Protein AF-A0A950UFD1-F1 (afdb_monomer)

Foldseek 3Di:
DKAKWWWDQDPVVRDIDTPPQQRGDWDQDPQQWTQGPQQGTDHRPPDDQVRSQVVVQVSNCVSVVNPHGIRMGMDDPFDDWDWDDDQAQATDIDGDDPPDDPQNVSVVSVHGHDDDVVNVVVVVVVVVVVVVVVVVVVLVVLLVQLLVQLVVCVVVVHPFRDGDVVLVVVCVPVSSVVSNVVSRVVSVVVVVVVVVVVVVVVVVVVVVVVVVVVVVVVVVVVVVVVVVVVVVVVVD

Mean predicted aligned error: 15.37 Å

Radius of gyration: 54.75 Å; Cα contacts (8 Å, |Δi|>4): 231; chains: 1; bounding box: 118×50×150 Å

Structure (mmCIF, N/CA/C/O backbone):
data_AF-A0A950UFD1-F1
#
_entry.id   AF-A0A950UFD1-F1
#
loop_
_atom_site.group_PDB
_atom_site.id
_atom_site.type_symbol
_atom_site.label_atom_id
_atom_site.label_alt_id
_atom_site.label_comp_id
_atom_site.label_asym_id
_atom_site.label_entity_id
_atom_site.label_seq_id
_atom_site.pdbx_PDB_ins_code
_atom_site.Cartn_x
_atom_site.Cartn_y
_atom_site.Cartn_z
_atom_site.occupancy
_atom_site.B_iso_or_equiv
_atom_site.auth_seq_id
_atom_site.auth_comp_id
_atom_site.auth_asym_id
_atom_site.auth_atom_id
_atom_site.pdbx_PDB_model_num
ATOM 1 N N . MET A 1 1 ? 20.936 -3.573 -36.786 1.00 85.25 1 MET A N 1
ATOM 2 C CA . MET A 1 1 ? 20.719 -3.941 -38.199 1.00 85.25 1 MET A CA 1
ATOM 3 C C . MET A 1 1 ? 21.629 -3.081 -39.052 1.00 85.25 1 MET A C 1
ATOM 5 O O . MET A 1 1 ? 21.789 -1.903 -38.740 1.00 85.25 1 MET A O 1
ATOM 9 N N . LEU A 1 2 ? 22.248 -3.675 -40.066 1.00 86.56 2 LEU A N 1
ATOM 10 C CA . LEU A 1 2 ? 23.106 -2.999 -41.034 1.00 86.56 2 LEU A CA 1
ATOM 11 C C . LEU A 1 2 ? 22.441 -3.078 -42.404 1.00 86.56 2 LEU A C 1
ATOM 13 O O . LEU A 1 2 ? 21.972 -4.143 -42.793 1.00 86.56 2 LEU A O 1
ATOM 17 N N . ARG A 1 3 ? 22.407 -1.962 -43.117 1.00 89.69 3 ARG A N 1
ATOM 18 C CA . ARG A 1 3 ? 21.974 -1.889 -44.505 1.00 89.69 3 ARG A CA 1
ATOM 19 C C . ARG A 1 3 ? 23.195 -2.032 -45.390 1.00 89.69 3 ARG A C 1
ATOM 21 O O . ARG A 1 3 ? 24.157 -1.286 -45.223 1.00 89.69 3 ARG A O 1
ATOM 28 N N . LEU A 1 4 ? 23.149 -2.988 -46.305 1.00 88.38 4 LEU A N 1
ATOM 29 C CA . LEU A 1 4 ? 24.212 -3.217 -47.270 1.00 88.38 4 LEU A CA 1
ATOM 30 C C . LEU A 1 4 ? 23.739 -2.771 -48.654 1.00 88.38 4 LEU A C 1
ATOM 32 O O . LEU A 1 4 ? 22.589 -3.006 -49.024 1.00 88.38 4 LEU A O 1
ATOM 36 N N . LYS A 1 5 ? 24.622 -2.126 -49.415 1.00 87.75 5 LYS A N 1
ATOM 37 C CA . LYS A 1 5 ? 24.442 -1.868 -50.843 1.00 87.75 5 LYS A CA 1
ATOM 38 C C . LYS A 1 5 ? 25.715 -2.242 -51.589 1.00 87.75 5 LYS A C 1
ATOM 40 O O . LYS A 1 5 ? 26.793 -1.781 -51.225 1.00 87.75 5 LYS A O 1
ATOM 45 N N . VAL A 1 6 ? 25.590 -3.071 -52.616 1.00 85.50 6 VAL A N 1
ATOM 46 C CA . VAL A 1 6 ? 26.700 -3.608 -53.402 1.00 85.50 6 VAL A CA 1
ATOM 47 C C . VAL A 1 6 ? 26.465 -3.316 -54.880 1.00 85.50 6 VAL A C 1
ATOM 49 O O . VAL A 1 6 ? 25.434 -3.682 -55.453 1.00 85.50 6 VAL A O 1
ATOM 52 N N . PHE A 1 7 ? 27.457 -2.677 -55.494 1.00 85.88 7 PHE A N 1
ATOM 53 C CA . PHE A 1 7 ? 27.457 -2.268 -56.892 1.00 85.88 7 PHE A CA 1
ATOM 54 C C . PHE A 1 7 ? 28.731 -2.762 -57.576 1.00 85.88 7 PHE A C 1
ATOM 56 O O . PHE A 1 7 ? 29.830 -2.655 -57.034 1.00 85.88 7 PHE A O 1
ATOM 63 N N . GLU A 1 8 ? 28.599 -3.287 -58.786 1.00 84.25 8 GLU A N 1
ATOM 64 C CA . GLU A 1 8 ? 29.722 -3.714 -59.616 1.00 84.25 8 GLU A CA 1
ATOM 65 C C . GLU A 1 8 ? 29.710 -2.922 -60.924 1.00 84.25 8 GLU A C 1
ATOM 67 O O . GLU A 1 8 ? 28.706 -2.892 -61.631 1.00 84.25 8 GLU A O 1
ATOM 72 N N . TRP A 1 9 ? 30.831 -2.295 -61.275 1.00 78.75 9 TRP A N 1
ATOM 73 C CA . TRP A 1 9 ? 30.987 -1.685 -62.592 1.00 78.75 9 TRP A CA 1
ATOM 74 C C . TRP A 1 9 ? 31.443 -2.738 -63.607 1.00 78.75 9 TRP A C 1
ATOM 76 O O . TRP A 1 9 ? 32.542 -3.284 -63.479 1.00 78.75 9 TRP A O 1
ATOM 86 N N . ARG A 1 10 ? 30.627 -3.014 -64.633 1.00 77.50 10 ARG A N 1
ATOM 87 C CA . ARG A 1 10 ? 30.985 -3.957 -65.704 1.00 77.50 10 ARG A CA 1
ATOM 88 C C . ARG A 1 10 ? 31.452 -3.213 -66.948 1.00 77.50 10 ARG A C 1
ATOM 90 O O . ARG A 1 10 ? 30.645 -2.770 -67.764 1.00 77.50 10 ARG A O 1
ATOM 97 N N . ASP A 1 11 ? 32.773 -3.155 -67.122 1.00 73.81 11 ASP A N 1
ATOM 98 C CA . ASP A 1 11 ? 33.440 -2.505 -68.263 1.00 73.81 11 ASP A CA 1
ATOM 99 C C . ASP A 1 11 ? 32.942 -3.031 -69.629 1.00 73.81 11 ASP A C 1
ATOM 101 O O . ASP A 1 11 ? 32.869 -2.272 -70.594 1.00 73.81 11 ASP A O 1
ATOM 105 N N . SER A 1 12 ? 32.551 -4.310 -69.709 1.00 73.00 12 SER A N 1
ATOM 106 C CA . SER A 1 12 ? 32.068 -4.957 -70.939 1.00 73.00 12 SER A CA 1
ATOM 107 C C . SER A 1 12 ? 30.698 -4.466 -71.411 1.00 73.00 12 SER A C 1
ATOM 109 O O . SER A 1 12 ? 30.435 -4.484 -72.611 1.00 73.00 12 SER A O 1
ATOM 111 N N . VAL A 1 13 ? 29.838 -4.024 -70.490 1.00 77.56 13 VAL A N 1
ATOM 112 C CA . VAL A 1 13 ? 28.465 -3.570 -70.787 1.00 77.56 13 VAL A CA 1
ATOM 113 C C . VAL A 1 13 ? 28.313 -2.058 -70.555 1.00 77.56 13 VAL A C 1
ATOM 115 O O . VAL A 1 13 ? 27.325 -1.472 -70.974 1.00 77.56 13 VAL A O 1
ATOM 118 N N . ARG A 1 14 ? 29.316 -1.397 -69.948 1.00 75.75 14 ARG A N 1
ATOM 119 C CA . ARG A 1 14 ? 29.257 0.006 -69.479 1.00 75.75 14 ARG A CA 1
ATOM 120 C C . ARG A 1 14 ? 28.045 0.279 -68.578 1.00 75.75 14 ARG A C 1
ATOM 122 O O . ARG A 1 14 ? 27.493 1.376 -68.588 1.00 75.75 14 ARG A O 1
ATOM 129 N N . GLU A 1 15 ? 27.657 -0.716 -67.787 1.00 82.88 15 GLU A N 1
ATOM 130 C CA . GLU A 1 15 ? 26.529 -0.639 -66.859 1.00 82.88 15 GLU A CA 1
ATOM 131 C C . GLU A 1 15 ? 26.973 -0.933 -65.424 1.00 82.88 15 GLU A C 1
ATOM 133 O O . GLU A 1 15 ? 27.898 -1.717 -65.173 1.00 82.88 15 GLU A O 1
ATOM 138 N N . VAL A 1 16 ? 26.279 -0.298 -64.475 1.00 80.31 16 VAL A N 1
ATOM 139 C CA . VAL A 1 16 ? 26.374 -0.618 -63.049 1.00 80.31 16 VAL A CA 1
ATOM 140 C C . VAL A 1 16 ? 25.442 -1.789 -62.776 1.00 80.31 16 VAL A C 1
ATOM 142 O O . VAL A 1 16 ? 24.229 -1.681 -62.941 1.00 80.31 16 VAL A O 1
ATOM 145 N N . HIS A 1 17 ? 26.004 -2.910 -62.344 1.00 82.56 17 HIS A N 1
ATOM 146 C CA . HIS A 1 17 ? 25.233 -4.057 -61.905 1.00 82.56 17 HIS A CA 1
ATOM 147 C C . HIS A 1 17 ? 24.967 -3.967 -60.400 1.00 82.56 17 HIS A C 1
ATOM 149 O O . HIS A 1 17 ? 25.897 -3.961 -59.589 1.00 82.56 17 HIS A O 1
ATOM 155 N N . GLU A 1 18 ? 23.690 -3.909 -60.029 1.00 83.81 18 GLU A N 1
ATOM 156 C CA . GLU A 1 18 ? 23.260 -3.960 -58.634 1.00 83.81 18 GLU A CA 1
ATOM 157 C C . GLU A 1 18 ? 23.049 -5.402 -58.183 1.00 83.81 18 GLU A C 1
ATOM 159 O O . GLU A 1 18 ? 22.305 -6.170 -58.798 1.00 83.81 18 GLU A O 1
ATOM 164 N N . TRP A 1 19 ? 23.652 -5.761 -57.054 1.00 80.06 19 TRP A N 1
ATOM 165 C CA . TRP A 1 19 ? 23.477 -7.081 -56.464 1.00 80.06 19 TRP A CA 1
ATOM 166 C C . TRP A 1 19 ? 22.224 -7.090 -55.592 1.00 80.06 19 TRP A C 1
ATOM 168 O O . TRP A 1 19 ? 22.293 -6.953 -54.372 1.00 80.06 19 TRP A O 1
ATOM 178 N N . SER A 1 20 ? 21.058 -7.265 -56.215 1.00 78.44 20 SER A N 1
ATOM 179 C CA . SER A 1 20 ? 19.754 -7.221 -55.531 1.00 78.44 20 SER A CA 1
ATOM 180 C C . SER A 1 20 ? 19.670 -8.147 -54.309 1.00 78.44 20 SER A C 1
ATOM 182 O O . SER A 1 20 ? 19.125 -7.749 -53.285 1.00 78.44 20 SER A O 1
ATOM 184 N N . ALA A 1 21 ? 20.288 -9.332 -54.371 1.00 78.25 21 ALA A N 1
ATOM 185 C CA . ALA A 1 21 ? 20.338 -10.298 -53.268 1.00 78.25 21 ALA A CA 1
ATOM 186 C C . ALA A 1 21 ? 21.177 -9.844 -52.053 1.00 78.25 21 ALA A C 1
ATOM 188 O O . ALA A 1 21 ? 21.028 -10.393 -50.962 1.00 78.25 21 ALA A O 1
ATOM 189 N N . LEU A 1 22 ? 22.072 -8.868 -52.236 1.00 79.31 22 LEU A N 1
ATOM 190 C CA . LEU A 1 22 ? 22.922 -8.293 -51.189 1.00 79.31 22 LEU A CA 1
ATOM 191 C C . LEU A 1 22 ? 22.458 -6.889 -50.768 1.00 79.31 22 LEU A C 1
ATOM 193 O O . LEU A 1 22 ? 22.944 -6.368 -49.769 1.00 79.31 22 LEU A O 1
ATOM 197 N N . ASN A 1 23 ? 21.501 -6.289 -51.479 1.00 86.50 23 ASN A N 1
ATOM 198 C CA . ASN A 1 23 ? 21.005 -4.935 -51.225 1.00 86.50 23 ASN A CA 1
ATOM 199 C C . ASN A 1 23 ? 19.852 -4.923 -50.205 1.00 86.50 23 ASN A C 1
ATOM 201 O O . ASN A 1 23 ? 18.757 -4.428 -50.485 1.00 86.50 23 ASN A O 1
ATOM 205 N N . HIS A 1 24 ? 20.079 -5.507 -49.026 1.00 87.12 24 HIS A N 1
ATOM 206 C CA . HIS A 1 24 ? 19.069 -5.694 -47.979 1.00 87.12 24 HIS A CA 1
ATOM 207 C C . HIS A 1 24 ? 19.568 -5.286 -46.585 1.00 87.12 24 HIS A C 1
ATOM 209 O O . HIS A 1 24 ? 20.749 -5.004 -46.362 1.00 87.12 24 HIS A O 1
ATOM 215 N N . ASP A 1 25 ? 18.629 -5.250 -45.639 1.00 89.38 25 ASP A N 1
ATOM 216 C CA . ASP A 1 25 ? 18.913 -5.016 -44.228 1.00 89.38 25 ASP A CA 1
ATOM 217 C C . ASP A 1 25 ? 19.248 -6.351 -43.552 1.00 89.38 25 ASP A C 1
ATOM 219 O O . ASP A 1 25 ? 18.413 -7.248 -43.431 1.00 89.38 25 ASP A O 1
ATOM 223 N N . PHE A 1 26 ? 20.484 -6.475 -43.081 1.00 88.50 26 PHE A N 1
ATOM 224 C CA . PHE A 1 26 ? 20.992 -7.664 -42.415 1.00 88.50 26 PHE A CA 1
ATOM 225 C C . PHE A 1 26 ? 21.097 -7.447 -40.904 1.00 88.50 26 PHE A C 1
ATOM 227 O O . PHE A 1 26 ? 21.487 -6.387 -40.395 1.00 88.50 26 PHE A O 1
ATOM 234 N N . THR A 1 27 ? 20.743 -8.483 -40.148 1.00 87.31 27 THR A N 1
ATOM 235 C CA . THR A 1 27 ? 20.822 -8.454 -38.686 1.00 87.31 27 THR A CA 1
ATOM 236 C C . THR A 1 27 ? 22.174 -8.988 -38.229 1.00 87.31 27 THR A C 1
ATOM 238 O O . THR A 1 27 ? 22.612 -10.050 -38.658 1.00 87.31 27 THR A O 1
ATOM 241 N N . VAL A 1 28 ? 22.829 -8.248 -37.333 1.00 88.69 28 VAL A N 1
ATOM 242 C CA . VAL A 1 28 ? 24.067 -8.688 -36.676 1.00 88.69 28 VAL A CA 1
ATOM 243 C C . VAL A 1 28 ? 23.694 -9.668 -35.568 1.00 88.69 28 VAL A C 1
ATOM 245 O O . VAL A 1 28 ? 22.922 -9.310 -34.672 1.00 88.69 28 VAL A O 1
ATOM 248 N N . GLY A 1 29 ? 24.240 -10.881 -35.622 1.00 84.94 29 GLY A N 1
ATOM 249 C CA . GLY A 1 29 ? 24.008 -11.940 -34.643 1.00 84.94 29 GLY A CA 1
ATOM 250 C C . GLY A 1 29 ? 24.498 -11.580 -33.237 1.00 84.94 29 GLY A C 1
ATOM 251 O O . GLY A 1 29 ? 25.185 -10.579 -33.027 1.00 84.94 29 GLY A O 1
ATOM 252 N N . SER A 1 30 ? 24.140 -12.398 -32.243 1.00 81.44 30 SER A N 1
ATOM 253 C CA . SER A 1 30 ? 24.590 -12.239 -30.847 1.00 81.44 30 SER A CA 1
ATOM 254 C C . SER A 1 30 ? 26.112 -12.238 -30.705 1.00 81.44 30 SER A C 1
ATOM 256 O O . SER A 1 30 ? 26.641 -11.537 -29.850 1.00 81.44 30 SER A O 1
ATOM 258 N N . ASN A 1 31 ? 26.802 -12.977 -31.574 1.00 83.56 31 ASN A N 1
ATOM 259 C CA . ASN A 1 31 ? 28.253 -13.151 -31.536 1.00 83.56 31 ASN A CA 1
ATOM 260 C C . ASN A 1 31 ? 29.010 -11.998 -32.223 1.00 83.56 31 ASN A C 1
ATOM 262 O O . ASN A 1 31 ? 30.232 -12.021 -32.283 1.00 83.56 31 ASN A O 1
ATOM 266 N N . GLY A 1 32 ? 28.301 -10.984 -32.738 1.00 84.19 32 GLY A N 1
ATOM 267 C CA . GLY A 1 32 ? 28.915 -9.877 -33.478 1.00 84.19 32 GLY A CA 1
ATOM 268 C C . GLY A 1 32 ? 29.212 -10.196 -34.945 1.00 84.19 32 GLY A C 1
ATOM 269 O O . GLY A 1 32 ? 29.912 -9.427 -35.605 1.00 84.19 32 GLY A O 1
ATOM 270 N N . ASP A 1 33 ? 28.662 -11.289 -35.468 1.00 89.44 33 ASP A N 1
ATOM 271 C CA . ASP A 1 33 ? 28.829 -11.698 -36.861 1.00 89.44 33 ASP A CA 1
ATOM 272 C C . ASP A 1 33 ? 27.640 -11.270 -37.723 1.00 89.44 33 ASP A C 1
ATOM 274 O O . ASP A 1 33 ? 26.482 -11.285 -37.293 1.00 89.44 33 ASP A O 1
ATOM 278 N N . LEU A 1 34 ? 27.929 -10.912 -38.969 1.00 89.00 34 LEU A N 1
ATOM 279 C CA . LEU A 1 34 ? 26.955 -10.624 -40.011 1.00 89.00 34 LEU A CA 1
ATOM 280 C C . LEU A 1 34 ? 26.888 -11.811 -40.964 1.00 89.00 34 LEU A C 1
ATOM 282 O O . LEU A 1 34 ? 27.899 -12.195 -41.543 1.00 89.00 34 LEU A O 1
ATOM 286 N N . SER A 1 35 ? 25.707 -12.399 -41.131 1.00 88.31 35 SER A N 1
ATOM 287 C CA . SER A 1 35 ? 25.508 -13.482 -42.098 1.00 88.31 35 SER A CA 1
ATOM 288 C C . SER A 1 35 ? 25.095 -12.894 -43.438 1.00 88.31 35 SER A C 1
ATOM 290 O O . SER A 1 35 ? 24.025 -12.295 -43.538 1.00 88.31 35 SER A O 1
ATOM 292 N N . LEU A 1 36 ? 25.942 -13.065 -44.450 1.00 87.69 36 LEU A N 1
ATOM 293 C CA . LEU A 1 36 ? 25.701 -12.581 -45.802 1.00 87.69 36 LEU A CA 1
ATOM 294 C C . LEU A 1 36 ? 25.608 -13.755 -46.789 1.00 87.69 36 LEU A C 1
ATOM 296 O O . LEU A 1 36 ? 26.391 -14.708 -46.690 1.00 87.69 36 LEU A O 1
ATOM 300 N N . PRO A 1 37 ? 24.685 -13.697 -47.767 1.00 81.75 37 PRO A N 1
ATOM 301 C CA . PRO A 1 37 ? 24.696 -14.616 -48.898 1.00 81.75 37 PRO A CA 1
ATOM 302 C C . PRO A 1 37 ? 26.060 -14.590 -49.605 1.00 81.75 37 PRO A C 1
ATOM 304 O O . PRO A 1 37 ? 26.715 -13.551 -49.652 1.00 81.75 37 PRO A O 1
ATOM 307 N N . LEU A 1 38 ? 26.480 -15.725 -50.172 1.00 80.75 38 LEU A N 1
ATOM 308 C CA . LEU A 1 38 ? 27.721 -15.910 -50.953 1.00 80.75 38 LEU A CA 1
ATOM 309 C C . LEU A 1 38 ? 29.041 -15.910 -50.160 1.00 80.75 38 LEU A C 1
ATOM 311 O O . LEU A 1 38 ? 29.958 -16.624 -50.553 1.00 80.75 38 LEU A O 1
ATOM 315 N N . ILE A 1 39 ? 29.146 -15.169 -49.053 1.00 84.75 39 ILE A N 1
ATOM 316 C CA . ILE A 1 39 ? 30.401 -15.049 -48.277 1.00 84.75 39 ILE A CA 1
ATOM 317 C C . ILE A 1 39 ? 30.310 -15.551 -46.830 1.00 84.75 39 ILE A C 1
ATOM 319 O O . ILE A 1 39 ? 31.308 -15.530 -46.107 1.00 84.75 39 ILE A O 1
ATOM 323 N N . GLY A 1 40 ? 29.138 -16.030 -46.405 1.00 86.38 40 GLY A N 1
ATOM 324 C CA . GLY A 1 40 ? 28.934 -16.629 -45.089 1.00 86.38 40 GLY A CA 1
ATOM 325 C C . GLY A 1 40 ? 28.975 -15.605 -43.952 1.00 86.38 40 GLY A C 1
ATOM 326 O O . GLY A 1 40 ? 28.464 -14.492 -44.073 1.00 86.38 40 GLY A O 1
ATOM 327 N N . THR A 1 41 ? 29.540 -15.999 -42.812 1.00 88.19 41 THR A N 1
ATOM 328 C CA . THR A 1 41 ? 29.626 -15.166 -41.605 1.00 88.19 41 THR A CA 1
ATOM 329 C C . THR A 1 41 ? 30.841 -14.240 -41.641 1.00 88.19 41 THR A C 1
ATOM 331 O O . THR A 1 41 ? 31.981 -14.702 -41.731 1.00 88.19 41 THR A O 1
ATOM 334 N N . VAL A 1 42 ? 30.606 -12.935 -41.512 1.00 89.00 42 VAL A N 1
ATOM 335 C CA . VAL A 1 42 ? 31.636 -11.891 -41.483 1.00 89.00 42 VAL A CA 1
ATOM 336 C C . VAL A 1 42 ? 31.684 -11.241 -40.094 1.00 89.00 42 VAL A C 1
ATOM 338 O O . VAL A 1 42 ? 30.662 -10.718 -39.645 1.00 89.00 42 VAL A O 1
ATOM 341 N N . PRO A 1 43 ? 32.844 -11.208 -39.413 1.00 88.50 43 PRO A N 1
ATOM 342 C CA . PRO A 1 43 ? 32.960 -10.576 -38.103 1.00 88.50 43 PRO A CA 1
ATOM 343 C C . PRO A 1 43 ? 32.869 -9.051 -38.220 1.00 88.50 43 PRO A C 1
ATOM 345 O O . PRO A 1 43 ? 33.640 -8.433 -38.968 1.00 88.50 43 PRO A O 1
ATOM 348 N N . THR A 1 44 ? 31.944 -8.456 -37.460 1.00 87.75 44 THR A N 1
ATOM 349 C CA . THR A 1 44 ? 31.671 -7.002 -37.445 1.00 87.75 44 THR A CA 1
ATOM 350 C C . THR A 1 44 ? 32.132 -6.298 -36.173 1.00 87.75 44 THR A C 1
ATOM 352 O O . THR A 1 44 ? 32.227 -5.072 -36.149 1.00 87.75 44 THR A O 1
ATOM 355 N N . ALA A 1 45 ? 32.430 -7.049 -35.110 1.00 84.38 45 ALA A N 1
ATOM 356 C CA . ALA A 1 45 ? 32.841 -6.480 -33.834 1.00 84.38 45 ALA A CA 1
ATOM 357 C C . ALA A 1 45 ? 34.151 -5.682 -33.968 1.00 84.38 45 ALA A C 1
ATOM 359 O O . ALA A 1 45 ? 35.124 -6.162 -34.545 1.00 84.38 45 ALA A O 1
ATOM 360 N N . GLY A 1 46 ? 34.168 -4.464 -33.421 1.00 83.94 46 GLY A N 1
ATOM 361 C CA . GLY A 1 46 ? 35.359 -3.608 -33.364 1.00 83.94 46 GLY A CA 1
ATOM 362 C C . GLY A 1 46 ? 35.768 -2.939 -34.680 1.00 83.94 46 GLY A C 1
ATOM 363 O O . GLY A 1 46 ? 36.723 -2.173 -34.664 1.00 83.94 46 GLY A O 1
ATOM 364 N N . LYS A 1 47 ? 35.060 -3.187 -35.788 1.00 86.88 47 LYS A N 1
ATOM 365 C CA . LYS A 1 47 ? 35.351 -2.575 -37.091 1.00 86.88 47 LYS A CA 1
ATOM 366 C C . LYS A 1 47 ? 34.520 -1.323 -37.320 1.00 86.88 47 LYS A C 1
ATOM 368 O O . LYS A 1 47 ? 33.354 -1.253 -36.919 1.00 86.88 47 LYS A O 1
ATOM 373 N N . THR A 1 48 ? 35.096 -0.353 -38.017 1.00 89.12 48 THR A N 1
ATOM 374 C CA . THR A 1 48 ? 34.320 0.766 -38.552 1.00 89.12 48 THR A CA 1
ATOM 375 C C . THR A 1 48 ? 33.435 0.301 -39.709 1.00 89.12 48 THR A C 1
ATOM 377 O O . THR A 1 48 ? 33.639 -0.753 -40.311 1.00 89.12 48 THR A O 1
ATOM 380 N N . VAL A 1 49 ? 32.430 1.110 -40.037 1.00 89.38 49 VAL A N 1
ATOM 381 C CA . VAL A 1 49 ? 31.526 0.848 -41.164 1.00 89.38 49 VAL A CA 1
ATOM 382 C C . VAL A 1 49 ? 32.302 0.734 -42.486 1.00 89.38 49 VAL A C 1
ATOM 384 O O . VAL A 1 49 ? 31.959 -0.090 -43.330 1.00 89.38 49 VAL A O 1
ATOM 387 N N . GLN A 1 50 ? 33.377 1.513 -42.630 1.00 88.81 50 GLN A N 1
ATOM 388 C CA . GLN A 1 50 ? 34.226 1.526 -43.817 1.00 88.81 50 GLN A CA 1
ATOM 389 C C . GLN A 1 50 ? 35.129 0.289 -43.893 1.00 88.81 50 GLN A C 1
ATOM 391 O O . GLN A 1 50 ? 35.117 -0.408 -44.899 1.00 88.81 50 GLN A O 1
ATOM 396 N N . GLU A 1 51 ? 35.793 -0.077 -42.793 1.00 90.56 51 GLU A N 1
ATOM 397 C CA . GLU A 1 51 ? 36.586 -1.317 -42.717 1.00 90.56 51 GLU A CA 1
ATOM 398 C C . GLU A 1 51 ? 35.732 -2.571 -42.949 1.00 90.56 51 GLU A C 1
ATOM 400 O O . GLU A 1 51 ? 36.191 -3.567 -43.512 1.00 90.56 51 GLU A O 1
ATOM 405 N N . LEU A 1 52 ? 34.475 -2.545 -42.495 1.00 91.06 52 LEU A N 1
ATOM 406 C CA . LEU A 1 52 ? 33.536 -3.628 -42.749 1.00 91.06 52 LEU A CA 1
ATOM 407 C C . LEU A 1 52 ? 33.149 -3.696 -44.231 1.00 91.06 52 LEU A C 1
ATOM 409 O O . LEU A 1 52 ? 33.076 -4.797 -44.774 1.00 91.06 52 LEU A O 1
ATOM 413 N N . ALA A 1 53 ? 32.931 -2.551 -44.882 1.00 90.19 53 ALA A N 1
ATOM 414 C CA . ALA A 1 53 ? 32.648 -2.487 -46.313 1.00 90.19 53 ALA A CA 1
ATOM 415 C C . ALA A 1 53 ? 33.809 -3.055 -47.144 1.00 90.19 53 ALA A C 1
ATOM 417 O O . ALA A 1 53 ? 33.578 -3.924 -47.987 1.00 90.19 53 ALA A O 1
ATOM 418 N N . ASP A 1 54 ? 35.044 -2.653 -46.835 1.00 90.56 54 ASP A N 1
ATOM 419 C CA . ASP A 1 54 ? 36.253 -3.136 -47.511 1.00 90.56 54 ASP A CA 1
ATOM 420 C C . ASP A 1 54 ? 36.426 -4.652 -47.321 1.00 90.56 54 ASP A C 1
ATOM 422 O O . ASP A 1 54 ? 36.631 -5.394 -48.282 1.00 90.56 54 ASP A O 1
ATOM 426 N N . ASN A 1 55 ? 36.229 -5.157 -46.096 1.00 89.81 55 ASN A N 1
ATOM 427 C CA . ASN A 1 55 ? 36.335 -6.592 -45.828 1.00 89.81 55 ASN A CA 1
ATOM 428 C C . ASN A 1 55 ? 35.257 -7.421 -46.544 1.00 89.81 55 ASN A C 1
ATOM 430 O O . ASN A 1 55 ? 35.512 -8.557 -46.947 1.00 89.81 55 ASN A O 1
ATOM 434 N N . ILE A 1 56 ? 34.045 -6.878 -46.684 1.00 89.62 56 ILE A N 1
ATOM 435 C CA . ILE A 1 56 ? 32.970 -7.521 -47.445 1.00 89.62 56 ILE A CA 1
ATOM 436 C C . ILE A 1 56 ? 33.317 -7.518 -48.939 1.00 89.62 56 ILE A C 1
ATOM 438 O O . ILE A 1 56 ? 33.128 -8.544 -49.592 1.00 89.62 56 ILE A O 1
ATOM 442 N N . ALA A 1 57 ? 33.869 -6.422 -49.468 1.00 89.50 57 ALA A N 1
ATOM 443 C CA . ALA A 1 57 ? 34.286 -6.319 -50.865 1.00 89.50 57 ALA A CA 1
ATOM 444 C C . ALA A 1 57 ? 35.373 -7.350 -51.221 1.00 89.50 57 ALA A C 1
ATOM 446 O O . ALA A 1 57 ? 35.223 -8.079 -52.201 1.00 89.50 57 ALA A O 1
ATOM 447 N N . GLU A 1 58 ? 36.412 -7.490 -50.391 1.00 89.00 58 GLU A N 1
ATOM 448 C CA . GLU A 1 58 ? 37.488 -8.481 -50.575 1.00 89.00 58 GLU A CA 1
ATOM 449 C C . GLU A 1 58 ? 36.975 -9.929 -50.529 1.00 89.00 58 GLU A C 1
ATOM 451 O O . GLU A 1 58 ? 37.366 -10.784 -51.334 1.00 89.00 58 GLU A O 1
ATOM 456 N N . ARG A 1 59 ? 36.067 -10.221 -49.588 1.00 87.94 59 ARG A N 1
ATOM 457 C CA . ARG A 1 59 ? 35.459 -11.552 -49.451 1.00 87.94 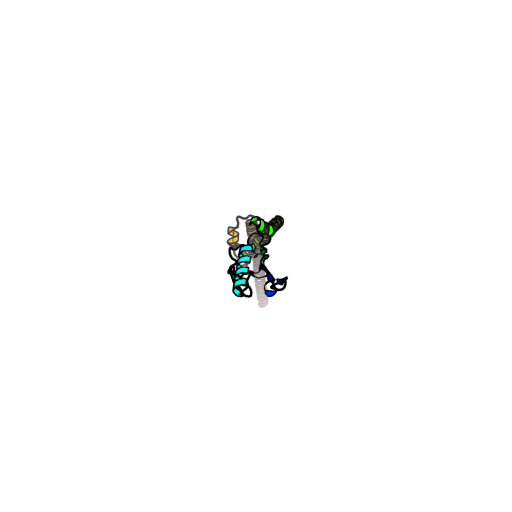59 ARG A CA 1
ATOM 458 C C . ARG A 1 59 ? 34.545 -11.878 -50.626 1.00 87.94 59 ARG A C 1
ATOM 460 O O . ARG A 1 59 ? 34.589 -13.006 -51.111 1.00 87.94 59 ARG A O 1
ATOM 467 N N . LEU A 1 60 ? 33.755 -10.915 -51.106 1.00 87.12 60 LEU A N 1
ATOM 468 C CA . LEU A 1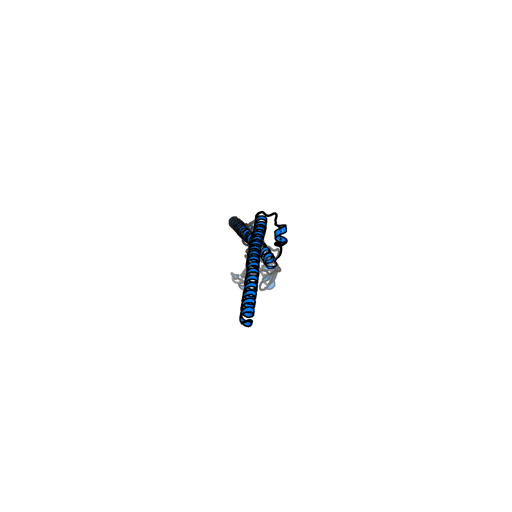 60 ? 32.913 -11.081 -52.297 1.00 87.12 60 LEU A CA 1
ATOM 469 C C . LEU A 1 60 ? 33.762 -11.294 -53.548 1.00 87.12 60 LEU A C 1
ATOM 471 O O . LEU A 1 60 ? 33.461 -12.187 -54.340 1.00 87.12 60 LEU A O 1
ATOM 475 N N . GLN A 1 61 ? 34.847 -10.529 -53.691 1.00 87.19 61 GLN A N 1
ATOM 476 C CA . GLN A 1 61 ? 35.792 -10.684 -54.792 1.00 87.19 61 GLN A CA 1
ATOM 477 C C . GLN A 1 61 ? 36.363 -12.106 -54.828 1.00 87.19 61 GLN A C 1
ATOM 479 O O . GLN A 1 61 ? 36.343 -12.752 -55.875 1.00 87.19 61 GLN A O 1
ATOM 484 N N . SER A 1 62 ? 36.819 -12.608 -53.677 1.00 86.56 62 SER A N 1
ATOM 485 C CA . SER A 1 62 ? 37.429 -13.937 -53.557 1.00 86.56 62 SER A CA 1
ATOM 486 C C . SER A 1 62 ? 36.419 -15.073 -53.743 1.00 86.56 62 SER A C 1
ATOM 488 O O . SER A 1 62 ? 36.735 -16.077 -54.373 1.00 86.56 62 SER A O 1
ATOM 490 N N . ALA A 1 63 ? 35.199 -14.926 -53.216 1.00 83.88 63 ALA A N 1
ATOM 491 C CA . ALA A 1 63 ? 34.170 -15.965 -53.267 1.00 83.88 63 ALA A CA 1
ATOM 492 C C . ALA A 1 63 ? 33.547 -16.141 -54.661 1.00 83.88 63 ALA A C 1
ATOM 494 O O . ALA A 1 63 ? 33.172 -17.253 -55.025 1.00 83.88 63 ALA A O 1
ATOM 495 N N . VAL A 1 64 ? 33.433 -15.060 -55.439 1.00 82.19 64 VAL A N 1
ATOM 496 C CA . VAL A 1 64 ? 32.834 -15.083 -56.787 1.00 82.19 64 VAL A CA 1
ATOM 497 C C . VAL A 1 64 ? 33.900 -15.112 -57.895 1.00 82.19 64 VAL A C 1
ATOM 499 O O . VAL A 1 64 ? 33.587 -15.405 -59.045 1.00 82.19 64 VAL A O 1
ATOM 502 N N . GLY A 1 65 ? 35.170 -14.853 -57.568 1.00 78.56 65 GLY A N 1
ATOM 503 C CA . GLY A 1 65 ? 36.268 -14.837 -58.539 1.00 78.56 65 GLY A CA 1
ATOM 504 C C . GLY A 1 65 ? 36.273 -13.585 -59.421 1.00 78.56 65 GLY A C 1
ATOM 505 O O . GLY A 1 65 ? 36.513 -13.674 -60.623 1.00 78.56 65 GLY A O 1
ATOM 506 N N . MET A 1 66 ? 35.979 -12.414 -58.845 1.00 76.38 66 MET A N 1
ATOM 507 C CA . MET A 1 66 ? 35.931 -11.149 -59.589 1.00 76.38 66 MET A CA 1
ATOM 508 C C . MET A 1 66 ? 37.337 -10.565 -59.811 1.00 76.38 66 MET A C 1
ATOM 510 O O . MET A 1 66 ? 38.193 -10.593 -58.925 1.00 76.38 66 MET A O 1
ATOM 514 N N . ALA A 1 67 ? 37.569 -9.960 -60.980 1.00 74.00 67 ALA A N 1
ATOM 515 C CA . ALA A 1 67 ? 38.850 -9.325 -61.311 1.00 74.00 67 ALA A CA 1
ATOM 516 C C . ALA A 1 67 ? 39.102 -8.013 -60.540 1.00 74.00 67 ALA A C 1
ATOM 518 O O . ALA A 1 67 ? 40.251 -7.649 -60.299 1.00 74.00 67 ALA A O 1
ATOM 519 N N . LYS A 1 68 ? 38.035 -7.307 -60.149 1.00 79.56 68 LYS A N 1
ATOM 520 C CA . LYS A 1 68 ? 38.073 -6.079 -59.342 1.00 79.56 68 LYS A CA 1
ATOM 521 C C . LYS A 1 68 ? 37.098 -6.221 -58.165 1.00 79.56 68 LYS A C 1
ATOM 523 O O . LYS A 1 68 ? 36.059 -6.860 -58.344 1.00 79.56 68 LYS A O 1
ATOM 528 N N . PRO A 1 69 ? 37.398 -5.646 -56.990 1.00 81.25 69 PRO A N 1
ATOM 529 C CA . PRO A 1 69 ? 36.467 -5.659 -55.869 1.00 81.25 69 PRO A CA 1
ATOM 530 C C . PRO A 1 69 ? 35.207 -4.838 -56.199 1.00 81.25 69 PRO A C 1
ATOM 532 O O . PRO A 1 69 ? 35.322 -3.764 -56.802 1.00 81.25 69 PRO A O 1
ATOM 535 N N . PRO A 1 70 ? 34.005 -5.314 -55.820 1.00 86.06 70 PRO A N 1
ATOM 536 C CA . PRO A 1 70 ? 32.780 -4.538 -55.970 1.00 86.06 70 PRO A CA 1
ATOM 537 C C . PRO A 1 70 ? 32.777 -3.342 -55.008 1.00 86.06 70 PRO A C 1
ATOM 539 O O . PRO A 1 70 ? 33.394 -3.377 -53.944 1.00 86.06 70 PRO A O 1
ATOM 542 N N . GLN A 1 71 ? 32.044 -2.284 -55.356 1.00 85.94 71 GLN A N 1
ATOM 543 C CA . GLN A 1 71 ? 31.806 -1.167 -54.448 1.00 85.94 71 GLN A CA 1
ATOM 544 C C . GLN A 1 71 ? 30.740 -1.557 -53.430 1.00 85.94 71 GLN A C 1
ATOM 546 O O . GLN A 1 71 ? 29.588 -1.814 -53.782 1.00 85.94 71 GLN A O 1
ATOM 551 N N . VAL A 1 72 ? 31.130 -1.585 -52.158 1.00 88.31 72 VAL A N 1
ATOM 552 C CA . VAL A 1 72 ? 30.251 -1.918 -51.039 1.00 88.31 72 VAL A CA 1
ATOM 553 C C . VAL A 1 72 ? 30.048 -0.676 -50.180 1.00 88.31 72 VAL A C 1
ATOM 555 O O . VAL A 1 72 ? 31.003 -0.013 -49.790 1.00 88.31 72 VAL A O 1
ATOM 558 N N . SER A 1 73 ? 28.795 -0.368 -49.864 1.00 88.94 73 SER A N 1
ATOM 559 C CA . SER A 1 73 ? 28.414 0.654 -48.896 1.00 88.94 73 SER A CA 1
ATOM 560 C C . SER A 1 73 ? 27.635 -0.005 -47.766 1.00 88.94 73 SER A C 1
ATOM 562 O O . SER A 1 73 ? 26.665 -0.732 -47.997 1.00 88.94 73 SER A O 1
ATOM 564 N N . VAL A 1 74 ? 28.090 0.227 -46.539 1.00 89.88 74 VAL A N 1
ATOM 565 C CA . VAL A 1 74 ? 27.440 -0.249 -45.320 1.00 89.88 74 VAL A CA 1
ATOM 566 C C . VAL A 1 74 ? 26.880 0.967 -44.589 1.00 89.88 74 VAL A C 1
ATOM 568 O O . VAL A 1 74 ? 27.560 1.978 -44.451 1.00 89.88 74 VAL A O 1
ATOM 571 N N . GLU A 1 75 ? 25.653 0.874 -44.093 1.00 89.25 75 GLU A N 1
ATOM 572 C CA . GLU A 1 75 ? 25.031 1.894 -43.246 1.00 89.25 75 GLU A CA 1
ATOM 573 C C . GLU A 1 75 ? 24.383 1.242 -42.023 1.00 89.25 75 GLU A C 1
ATOM 575 O O . GLU A 1 75 ? 23.918 0.102 -42.065 1.00 89.25 75 GLU A O 1
ATOM 580 N N . ILE A 1 76 ? 24.321 1.957 -40.900 1.00 88.50 76 ILE A N 1
ATOM 581 C CA . ILE A 1 76 ? 23.638 1.456 -39.703 1.00 88.50 76 ILE A CA 1
ATOM 582 C C . ILE A 1 76 ? 22.152 1.798 -39.816 1.00 88.50 76 ILE A C 1
ATOM 584 O O . ILE A 1 76 ? 21.762 2.946 -39.631 1.00 88.50 76 ILE A O 1
ATOM 588 N N . ALA A 1 77 ? 21.316 0.794 -40.089 1.00 87.75 77 ALA A N 1
ATOM 589 C CA . ALA A 1 77 ? 19.867 0.976 -40.196 1.00 87.75 77 ALA A CA 1
ATOM 590 C C . ALA A 1 77 ? 19.205 1.173 -38.823 1.00 87.75 77 ALA A C 1
ATOM 592 O O . ALA A 1 77 ? 18.321 2.009 -38.661 1.00 87.75 77 ALA A O 1
ATOM 593 N N . GLN A 1 78 ? 19.635 0.402 -37.820 1.00 87.00 78 GLN A N 1
ATOM 594 C CA . GLN A 1 78 ? 19.088 0.483 -36.465 1.00 87.00 78 GLN A CA 1
ATOM 595 C C . GLN A 1 78 ? 20.102 -0.023 -35.438 1.00 87.00 78 GLN A C 1
ATOM 597 O O . GLN A 1 78 ? 20.666 -1.113 -35.593 1.00 87.00 78 GLN A O 1
ATOM 602 N N . TYR A 1 79 ? 20.308 0.742 -34.367 1.00 88.25 79 TYR A N 1
ATOM 603 C CA . TYR A 1 79 ? 21.106 0.309 -33.220 1.00 88.25 79 TYR A CA 1
ATOM 604 C C . TYR A 1 79 ? 20.333 -0.672 -32.336 1.00 88.25 79 TYR A C 1
ATOM 606 O O . TYR A 1 79 ? 19.103 -0.688 -32.329 1.00 88.25 79 TYR A O 1
ATOM 614 N N . ARG A 1 80 ? 21.060 -1.487 -31.565 1.00 86.19 80 ARG A N 1
ATOM 615 C CA . ARG A 1 80 ? 20.436 -2.361 -30.567 1.00 86.19 80 ARG A CA 1
ATOM 616 C C . ARG A 1 80 ? 19.780 -1.505 -29.469 1.00 86.19 80 ARG A C 1
ATOM 618 O O . ARG A 1 80 ? 20.418 -0.562 -28.996 1.00 86.19 80 ARG A O 1
ATOM 625 N N . PRO A 1 81 ? 18.531 -1.800 -29.082 1.00 91.25 81 PRO A N 1
ATOM 626 C CA . PRO A 1 81 ? 17.872 -1.106 -27.987 1.00 91.25 81 PRO A CA 1
ATOM 627 C C . PRO A 1 81 ? 18.518 -1.460 -26.642 1.00 91.25 81 PRO A C 1
ATOM 629 O O . PRO A 1 81 ? 19.230 -2.458 -26.512 1.00 91.25 81 PRO A O 1
ATOM 632 N N . PHE A 1 82 ? 18.271 -0.621 -25.641 1.00 92.50 82 PHE A N 1
ATOM 633 C CA . PHE A 1 82 ? 18.718 -0.805 -24.264 1.00 92.50 82 PHE A CA 1
ATOM 634 C C . PHE A 1 82 ? 17.538 -0.629 -23.302 1.00 92.50 82 PHE A C 1
ATOM 636 O O . PHE A 1 82 ? 16.526 -0.019 -23.647 1.00 92.50 82 PHE A O 1
ATOM 643 N N . TYR A 1 83 ? 17.666 -1.160 -22.088 1.00 93.81 83 TYR A N 1
ATOM 644 C CA . TYR A 1 83 ? 16.600 -1.139 -21.089 1.00 93.81 83 TYR A CA 1
ATOM 645 C C . TYR A 1 83 ? 16.922 -0.167 -19.960 1.00 93.81 83 TYR A C 1
ATOM 647 O O . TYR A 1 83 ? 18.048 -0.125 -19.464 1.00 93.81 83 TYR A O 1
ATOM 655 N N . ILE A 1 84 ? 15.909 0.581 -19.530 1.00 94.81 84 ILE A N 1
ATOM 656 C CA . ILE A 1 84 ? 15.967 1.428 -18.339 1.00 94.81 84 ILE A CA 1
ATOM 657 C C . ILE A 1 84 ? 15.046 0.815 -17.289 1.00 94.81 84 ILE A C 1
ATOM 659 O O . ILE A 1 84 ? 13.849 0.644 -17.521 1.00 94.81 84 ILE A O 1
ATOM 663 N N . VAL A 1 85 ? 15.613 0.488 -16.130 1.00 91.06 85 VAL A N 1
ATOM 664 C CA . VAL A 1 85 ? 14.924 -0.163 -15.008 1.00 91.06 85 VAL A CA 1
ATOM 665 C C . VAL A 1 85 ? 15.168 0.601 -13.704 1.00 91.06 85 VAL A C 1
ATOM 667 O O . VAL A 1 85 ? 16.116 1.379 -13.599 1.00 91.06 85 VAL A O 1
ATOM 670 N N . GLY A 1 86 ? 14.320 0.369 -12.699 1.00 87.81 86 GLY A N 1
ATOM 671 C CA . GLY A 1 86 ? 14.437 0.975 -11.368 1.00 87.81 86 GLY A CA 1
ATOM 672 C C . GLY A 1 86 ? 13.539 2.199 -11.165 1.00 87.81 86 GLY A C 1
ATOM 673 O O . GLY A 1 86 ? 12.459 2.290 -11.743 1.00 87.81 86 GLY A O 1
ATOM 674 N N . ALA A 1 87 ? 13.978 3.128 -10.308 1.00 86.88 87 ALA A N 1
ATOM 675 C CA . ALA A 1 87 ? 13.216 4.307 -9.886 1.00 86.88 87 ALA A CA 1
ATOM 676 C C . ALA A 1 87 ? 13.230 5.432 -10.939 1.00 86.88 87 ALA A C 1
ATOM 678 O O . ALA A 1 87 ? 13.707 6.542 -10.696 1.00 86.88 87 ALA A O 1
ATOM 679 N N . VAL A 1 88 ? 12.694 5.140 -12.119 1.00 90.75 88 VAL A N 1
ATOM 680 C CA . VAL A 1 88 ? 12.449 6.100 -13.201 1.00 90.75 88 VAL A CA 1
ATOM 681 C C . VAL A 1 88 ? 10.953 6.225 -13.458 1.00 90.75 88 VAL A C 1
ATOM 683 O O . VAL A 1 88 ? 10.176 5.351 -13.085 1.00 90.75 88 VAL A O 1
ATOM 686 N N . ASN A 1 89 ? 10.537 7.316 -14.093 1.00 89.38 89 ASN A N 1
ATOM 687 C CA . ASN A 1 89 ? 9.124 7.567 -14.368 1.00 89.38 89 ASN A CA 1
ATOM 688 C C . ASN A 1 89 ? 8.534 6.538 -15.356 1.00 89.38 89 ASN A C 1
ATOM 690 O O . ASN A 1 89 ? 7.440 6.023 -15.143 1.00 89.38 89 ASN A O 1
ATOM 694 N N . LYS A 1 90 ? 9.279 6.199 -16.416 1.00 91.44 90 LYS A N 1
ATOM 695 C CA . LYS A 1 90 ? 8.871 5.229 -17.442 1.00 91.44 90 LYS A CA 1
ATOM 696 C C . LYS A 1 90 ? 9.957 4.170 -17.662 1.00 91.44 90 LYS A C 1
ATOM 698 O O . LYS A 1 90 ? 10.793 4.333 -18.556 1.00 91.44 90 LYS A O 1
ATOM 703 N N . PRO A 1 91 ? 9.990 3.094 -16.860 1.00 92.88 91 PRO A N 1
ATOM 704 C CA . PRO A 1 91 ? 10.874 1.967 -17.135 1.00 92.88 91 PRO A CA 1
ATOM 705 C C . PRO A 1 91 ? 10.449 1.267 -18.434 1.00 92.88 91 PRO A C 1
ATOM 707 O O . PRO A 1 91 ? 9.260 1.200 -18.746 1.00 92.88 91 PRO A O 1
ATOM 710 N N . GLY A 1 92 ? 11.413 0.758 -19.201 1.00 94.12 92 GLY A N 1
ATOM 711 C CA . GLY A 1 92 ? 11.128 0.112 -20.481 1.00 94.12 92 GLY A CA 1
ATOM 712 C C . GLY A 1 92 ? 12.313 0.038 -21.437 1.00 94.12 92 GLY A C 1
ATOM 713 O O . GLY A 1 92 ? 13.459 0.305 -21.068 1.00 94.12 92 GLY A O 1
ATOM 714 N N . GLU A 1 93 ? 12.006 -0.352 -22.671 1.00 94.81 93 GLU A N 1
ATOM 715 C CA . GLU A 1 93 ? 12.948 -0.470 -23.782 1.00 94.81 93 GLU A CA 1
ATOM 716 C C . GLU A 1 93 ? 13.069 0.854 -24.549 1.00 94.81 93 GLU A C 1
ATOM 718 O O . GLU A 1 93 ? 12.069 1.491 -24.882 1.00 94.81 93 GLU A O 1
ATOM 723 N N . TYR A 1 94 ? 14.303 1.255 -24.859 1.00 93.75 94 TYR A N 1
ATOM 724 C CA . TYR A 1 94 ? 14.612 2.494 -25.565 1.00 93.75 94 TYR A CA 1
ATOM 725 C C . TYR A 1 94 ? 15.633 2.268 -26.682 1.00 93.75 94 TYR A C 1
ATOM 727 O O . TYR A 1 94 ? 16.569 1.479 -26.566 1.00 93.75 94 TYR A O 1
ATOM 735 N N . SER A 1 95 ? 15.474 2.997 -27.789 1.00 92.06 95 SER A N 1
ATOM 736 C CA . SER A 1 95 ? 16.415 2.942 -28.914 1.00 92.06 95 SER A CA 1
ATOM 737 C C . SER A 1 95 ? 17.718 3.672 -28.585 1.00 92.06 95 SER A C 1
ATOM 739 O O . SER A 1 95 ? 17.697 4.841 -28.193 1.00 92.06 95 SER A O 1
ATOM 741 N N . TYR A 1 96 ? 18.855 3.007 -28.794 1.00 90.19 96 TYR A N 1
ATOM 742 C CA . TYR A 1 96 ? 20.171 3.620 -28.626 1.00 90.19 96 TYR A CA 1
ATOM 743 C C . TYR A 1 96 ? 20.473 4.634 -29.737 1.00 90.19 96 TYR A C 1
ATOM 745 O O . TYR A 1 96 ? 20.105 4.438 -30.898 1.00 90.19 96 TYR A O 1
ATOM 753 N N . ARG A 1 97 ? 21.181 5.711 -29.381 1.00 89.50 97 ARG A N 1
ATOM 754 C CA . ARG A 1 97 ? 21.711 6.708 -30.318 1.00 89.50 97 ARG A CA 1
ATOM 755 C C . ARG A 1 97 ? 23.181 6.994 -29.988 1.00 89.50 97 ARG A C 1
ATOM 757 O O . ARG A 1 97 ? 23.522 7.028 -28.804 1.00 89.50 97 ARG A O 1
ATOM 764 N N . PRO A 1 98 ? 24.046 7.233 -30.989 1.00 87.69 98 PRO A N 1
ATOM 765 C CA . PRO A 1 98 ? 25.430 7.627 -30.743 1.00 87.69 98 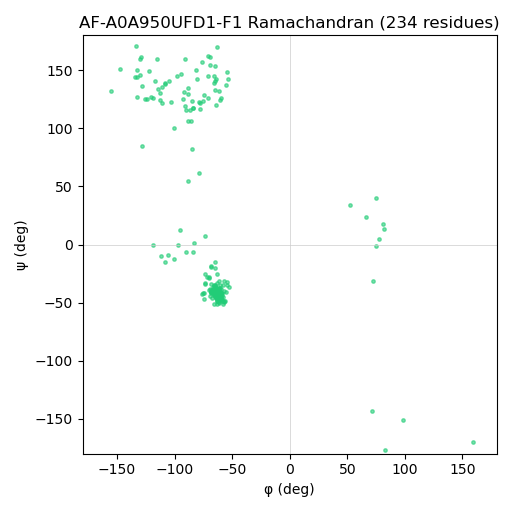PRO A CA 1
ATOM 766 C C . PRO A 1 98 ? 25.517 8.880 -29.866 1.00 87.69 98 PRO A C 1
ATOM 768 O O . PRO A 1 98 ? 24.755 9.827 -30.053 1.00 87.69 98 PRO A O 1
ATOM 771 N N . GLY A 1 99 ? 26.438 8.876 -28.900 1.00 89.88 99 GLY A N 1
ATOM 772 C CA . GLY A 1 99 ? 26.623 9.987 -27.959 1.00 89.88 99 GLY A CA 1
ATOM 773 C C . GLY A 1 99 ? 25.596 10.057 -26.821 1.00 89.88 99 GLY A C 1
ATOM 774 O O . GLY A 1 99 ? 25.653 10.996 -26.028 1.00 89.88 99 GLY A O 1
ATOM 775 N N . LEU A 1 100 ? 24.682 9.083 -26.708 1.00 93.38 100 LEU A N 1
ATOM 776 C CA . LEU A 1 100 ? 23.704 9.035 -25.623 1.00 93.38 100 LEU A CA 1
ATOM 777 C C . LEU A 1 100 ? 24.394 8.851 -24.263 1.00 93.38 100 LEU A C 1
ATOM 779 O O . LEU A 1 100 ? 25.057 7.841 -24.022 1.00 93.38 100 LEU A O 1
ATOM 783 N N . THR A 1 101 ? 24.193 9.806 -23.355 1.00 93.94 101 THR A N 1
ATOM 784 C CA . THR A 1 101 ? 24.679 9.711 -21.971 1.00 93.94 101 THR A CA 1
ATOM 785 C C . THR A 1 101 ? 23.637 9.082 -21.047 1.00 93.94 101 THR A C 1
ATOM 787 O O . THR A 1 101 ? 22.437 9.110 -21.325 1.00 93.94 101 THR A O 1
ATOM 790 N N . VAL A 1 102 ? 24.075 8.566 -19.893 1.00 91.44 102 VAL A N 1
ATOM 791 C CA . VAL A 1 102 ? 23.166 8.020 -18.865 1.00 91.44 102 VAL A CA 1
ATOM 792 C C . VAL A 1 102 ? 22.141 9.067 -18.415 1.00 91.44 102 VAL A C 1
ATOM 794 O O . VAL A 1 102 ? 20.962 8.756 -18.262 1.00 91.44 102 VAL A O 1
ATOM 797 N N . LEU A 1 103 ? 22.561 10.328 -18.267 1.00 91.44 103 LEU A N 1
ATOM 798 C CA . LEU A 1 103 ? 21.667 11.421 -17.885 1.00 91.44 103 LEU A CA 1
ATOM 799 C C . LEU A 1 103 ? 20.591 11.679 -18.949 1.00 91.44 103 LEU A C 1
ATOM 801 O O . LEU A 1 103 ? 19.419 11.846 -18.614 1.00 91.44 103 LEU A O 1
ATOM 805 N N . GLN A 1 104 ? 20.970 11.672 -20.229 1.00 93.00 104 GLN A N 1
ATOM 806 C CA . GLN A 1 104 ? 20.019 11.806 -21.335 1.00 93.00 104 GLN A CA 1
ATOM 807 C C . GLN A 1 104 ? 19.062 10.612 -21.397 1.00 93.00 104 GLN A C 1
ATOM 809 O O . GLN A 1 104 ? 17.865 10.812 -21.585 1.00 93.00 104 GLN A O 1
ATOM 814 N N . ALA A 1 105 ? 19.555 9.390 -21.178 1.00 92.81 105 ALA A N 1
ATOM 815 C CA . ALA A 1 105 ? 18.727 8.189 -21.118 1.00 92.81 105 ALA A CA 1
ATOM 816 C C . ALA A 1 105 ? 17.667 8.279 -20.004 1.00 92.81 105 ALA A C 1
ATOM 818 O O . ALA A 1 105 ? 16.485 8.060 -20.263 1.00 92.81 105 ALA A O 1
ATOM 819 N N . ILE A 1 106 ? 18.055 8.698 -18.792 1.00 91.69 106 ILE A N 1
ATOM 820 C CA . ILE A 1 106 ? 17.116 8.940 -17.681 1.00 91.69 106 ILE A CA 1
ATOM 821 C C . ILE A 1 106 ? 16.113 10.046 -18.043 1.00 91.69 106 ILE A C 1
ATOM 823 O O . ILE A 1 106 ? 14.931 9.934 -17.722 1.00 91.69 106 ILE A O 1
ATOM 827 N N . GLY A 1 107 ? 16.553 11.096 -18.741 1.00 91.44 107 GLY A N 1
ATOM 828 C CA . GLY A 1 107 ? 15.674 12.153 -19.245 1.00 91.44 107 GLY A CA 1
ATOM 829 C C . GLY A 1 107 ? 14.608 11.633 -20.215 1.00 91.44 107 GLY A C 1
ATOM 830 O O . GLY A 1 107 ? 13.430 11.950 -20.055 1.00 91.44 107 GLY A O 1
ATOM 831 N N . ILE A 1 108 ? 14.995 10.780 -21.170 1.00 92.12 108 ILE A N 1
ATOM 832 C CA . ILE A 1 108 ? 14.073 10.131 -22.119 1.00 92.12 108 ILE A CA 1
ATOM 833 C C . ILE A 1 108 ? 13.087 9.207 -21.381 1.00 92.12 108 ILE A C 1
ATOM 835 O O . ILE A 1 108 ? 11.915 9.150 -21.749 1.00 92.12 108 ILE A O 1
ATOM 839 N N . ALA A 1 109 ? 13.517 8.571 -20.285 1.00 91.69 109 ALA A N 1
ATOM 840 C CA . ALA A 1 109 ? 12.651 7.796 -19.392 1.00 91.69 109 ALA A CA 1
ATOM 841 C C . ALA A 1 109 ? 11.725 8.645 -18.497 1.00 91.69 109 ALA A C 1
ATOM 843 O O . ALA A 1 109 ? 11.056 8.108 -17.613 1.00 91.69 109 ALA A O 1
ATOM 844 N N . GLY A 1 110 ? 11.665 9.965 -18.697 1.00 88.00 110 GLY A N 1
ATOM 845 C CA . GLY A 1 110 ? 10.813 10.872 -17.926 1.00 88.00 110 GLY A CA 1
ATOM 846 C C . GLY A 1 110 ? 11.391 11.279 -16.568 1.00 88.00 110 GLY A C 1
ATOM 847 O O . GLY A 1 110 ? 10.645 11.764 -15.715 1.00 88.00 110 GLY A O 1
ATOM 848 N N . GLY A 1 111 ? 12.699 11.098 -16.370 1.00 87.81 111 GLY A N 1
ATOM 849 C CA . GLY A 1 111 ? 13.413 11.445 -15.147 1.00 87.81 111 GLY A CA 1
ATOM 850 C C . GLY A 1 111 ? 13.318 10.384 -14.050 1.00 87.81 111 GLY A C 1
ATOM 851 O O . GLY A 1 111 ? 12.738 9.310 -14.222 1.00 87.81 111 GLY A O 1
ATOM 852 N N . LEU A 1 112 ? 13.904 10.706 -12.895 1.00 84.56 112 LEU A N 1
ATOM 853 C CA . LEU A 1 112 ? 13.763 9.897 -11.686 1.00 84.56 112 LEU A CA 1
ATOM 854 C C . LEU A 1 112 ? 12.302 9.882 -11.231 1.00 84.56 112 LEU A C 1
ATOM 856 O O . LEU A 1 112 ? 11.610 10.901 -11.305 1.00 84.56 112 LEU A O 1
ATOM 860 N N . PHE A 1 113 ? 11.854 8.736 -10.730 1.00 81.38 113 PHE A N 1
ATOM 861 C CA . PHE A 1 113 ? 10.533 8.606 -10.134 1.00 81.38 113 PHE A CA 1
ATOM 862 C C . PHE A 1 113 ? 10.413 9.559 -8.938 1.00 81.38 113 PHE A C 1
ATOM 864 O O . PHE A 1 113 ? 11.240 9.538 -8.026 1.00 81.38 113 PHE A O 1
ATOM 871 N N . ARG A 1 114 ? 9.381 10.406 -8.941 1.00 76.00 114 ARG A N 1
ATOM 872 C CA . ARG A 1 114 ? 9.039 11.285 -7.819 1.00 76.00 114 ARG A CA 1
ATOM 873 C C . ARG A 1 114 ? 7.599 11.006 -7.430 1.00 76.00 114 ARG A C 1
ATOM 875 O O . ARG A 1 114 ? 6.714 11.107 -8.278 1.00 76.00 114 ARG A O 1
ATOM 882 N N . LEU A 1 115 ? 7.364 10.679 -6.158 1.00 71.31 115 LEU A N 1
ATOM 883 C CA . LEU A 1 115 ? 6.004 10.692 -5.628 1.00 71.31 115 LEU A CA 1
ATOM 884 C C . LEU A 1 115 ? 5.472 12.118 -5.771 1.00 71.31 115 LEU A C 1
ATOM 886 O O . LEU A 1 115 ? 6.101 13.063 -5.302 1.00 71.31 115 LEU A O 1
ATOM 890 N N . SER A 1 116 ? 4.334 12.273 -6.440 1.00 70.06 116 SER A N 1
ATOM 891 C CA . SER A 1 116 ? 3.669 13.569 -6.547 1.00 70.06 116 SER A CA 1
ATOM 892 C C . SER A 1 116 ? 3.202 14.016 -5.160 1.00 70.06 116 SER A C 1
ATOM 894 O O . SER A 1 116 ? 2.677 13.193 -4.402 1.00 70.06 116 SER A O 1
ATOM 896 N N . ASP A 1 117 ? 3.331 15.308 -4.853 1.00 73.25 117 ASP A N 1
ATOM 897 C CA . ASP A 1 117 ? 2.902 15.874 -3.566 1.00 73.25 117 ASP A CA 1
ATOM 898 C C . ASP A 1 117 ? 1.429 15.563 -3.259 1.00 73.25 117 ASP A C 1
ATOM 900 O O . ASP A 1 117 ? 1.085 15.266 -2.117 1.00 73.25 117 ASP A O 1
ATOM 904 N N . ASP A 1 118 ? 0.565 15.526 -4.279 1.00 72.62 118 ASP A N 1
ATOM 905 C CA . ASP A 1 118 ? -0.848 15.173 -4.111 1.00 72.62 118 ASP A CA 1
ATOM 906 C C . ASP A 1 118 ? -1.045 13.725 -3.631 1.00 72.62 118 ASP A C 1
ATOM 908 O O . ASP A 1 118 ? -1.804 13.475 -2.695 1.00 72.62 118 ASP A O 1
ATOM 912 N N . SER A 1 119 ? -0.279 12.773 -4.173 1.00 72.19 119 SER A N 1
ATOM 913 C CA . SER A 1 119 ? -0.301 11.377 -3.712 1.00 72.19 119 SER A CA 1
ATOM 914 C C . SER A 1 119 ? 0.085 11.299 -2.233 1.00 72.19 119 SER A C 1
ATOM 916 O O . SER A 1 119 ? -0.600 10.668 -1.432 1.00 72.19 119 SER A O 1
ATOM 918 N N . MET A 1 120 ? 1.146 12.009 -1.839 1.00 72.19 120 MET A N 1
ATOM 919 C CA . MET A 1 120 ? 1.589 12.098 -0.444 1.00 72.19 120 MET A CA 1
ATOM 920 C C . MET A 1 120 ? 0.529 12.724 0.473 1.00 72.19 120 MET A C 1
ATOM 922 O O . MET A 1 120 ? 0.320 12.250 1.592 1.00 72.19 120 MET A O 1
ATOM 926 N N . LEU A 1 121 ? -0.165 13.766 0.013 1.00 73.50 121 LEU A N 1
ATOM 927 C CA . LEU A 1 121 ? -1.253 14.405 0.755 1.00 73.50 121 LEU A CA 1
ATOM 928 C C . LEU A 1 121 ? -2.468 13.482 0.901 1.00 73.50 121 LEU A C 1
ATOM 930 O O . LEU A 1 121 ? -3.077 13.438 1.970 1.00 73.50 121 LEU A O 1
ATOM 934 N N . GLN A 1 122 ? -2.819 12.723 -0.137 1.00 74.12 122 GLN A N 1
ATOM 935 C CA . GLN A 1 122 ? -3.882 11.718 -0.075 1.00 74.12 122 GLN A CA 1
ATOM 936 C C . GLN A 1 122 ? -3.531 10.590 0.902 1.00 74.12 122 GLN A C 1
ATOM 938 O O . GLN A 1 122 ? -4.346 10.277 1.769 1.00 74.12 122 GLN A O 1
ATOM 943 N N . PHE A 1 123 ? -2.305 10.057 0.852 1.00 75.50 123 PHE A N 1
ATOM 944 C CA . PHE A 1 123 ? -1.833 9.055 1.814 1.00 75.50 123 PHE A CA 1
ATOM 945 C C . PHE A 1 123 ? -1.872 9.573 3.254 1.00 75.50 123 PHE A C 1
ATOM 947 O O . PHE A 1 123 ? -2.341 8.869 4.147 1.00 75.50 123 PHE A O 1
ATOM 954 N N . ARG A 1 124 ? -1.443 10.818 3.495 1.00 74.19 124 ARG A N 1
ATOM 955 C CA . ARG A 1 124 ? -1.516 11.435 4.830 1.00 74.19 124 ARG A CA 1
ATOM 956 C C . ARG A 1 124 ? -2.954 11.596 5.319 1.00 74.19 124 ARG A C 1
ATOM 958 O O . ARG A 1 124 ? -3.227 11.282 6.474 1.00 74.19 124 ARG A O 1
ATOM 965 N N . ARG A 1 125 ? -3.874 12.044 4.456 1.00 74.44 125 ARG A N 1
ATOM 966 C CA . ARG A 1 125 ? -5.302 12.164 4.797 1.00 74.44 125 ARG A CA 1
ATOM 967 C C . ARG A 1 125 ? -5.921 10.803 5.108 1.00 74.44 125 ARG A C 1
ATOM 969 O O . ARG A 1 125 ? -6.536 10.648 6.156 1.00 74.44 125 ARG A O 1
ATOM 976 N N . ALA A 1 126 ? -5.693 9.805 4.256 1.00 73.12 126 ALA A N 1
ATOM 977 C CA . ALA A 1 126 ? -6.190 8.448 4.466 1.00 73.12 126 ALA A CA 1
ATOM 978 C C . ALA A 1 126 ? -5.644 7.830 5.764 1.00 73.12 126 ALA A C 1
ATOM 980 O O . ALA A 1 126 ? -6.400 7.227 6.528 1.00 73.12 126 ALA A O 1
ATOM 981 N N . ALA A 1 127 ? -4.358 8.039 6.061 1.00 74.00 127 ALA A N 1
ATOM 982 C CA . ALA A 1 127 ? -3.746 7.584 7.306 1.00 74.00 127 ALA A CA 1
ATOM 983 C C . ALA A 1 127 ? -4.374 8.253 8.541 1.0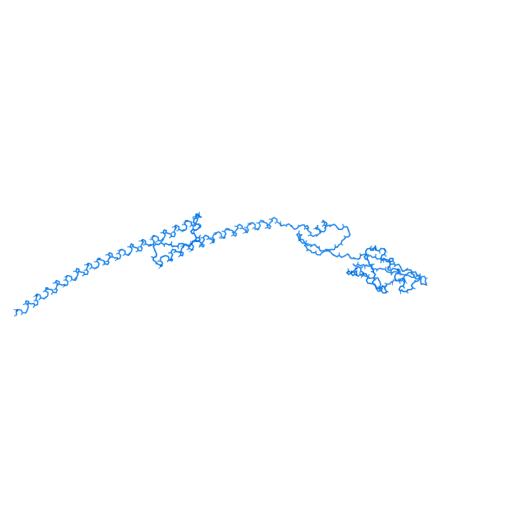0 74.00 127 ALA A C 1
ATOM 985 O O . ALA A 1 127 ? -4.618 7.578 9.542 1.00 74.00 127 ALA A O 1
ATOM 986 N N . GLN A 1 128 ? -4.685 9.552 8.477 1.00 72.75 128 GLN A N 1
ATOM 987 C CA . GLN A 1 128 ? -5.345 10.269 9.573 1.00 72.75 128 GLN A CA 1
ATOM 988 C C . GLN A 1 128 ? -6.785 9.793 9.799 1.00 72.75 128 GLN A C 1
ATOM 990 O O . GLN A 1 128 ? -7.150 9.510 10.941 1.00 72.75 128 GLN A O 1
ATOM 995 N N . THR A 1 129 ? -7.581 9.645 8.736 1.00 73.50 129 THR A N 1
ATOM 996 C CA . THR A 1 129 ? -8.973 9.175 8.845 1.00 73.50 129 THR A CA 1
ATOM 997 C C . THR A 1 129 ? -9.037 7.748 9.387 1.00 73.50 129 THR A C 1
ATOM 999 O O . THR A 1 129 ? -9.727 7.496 10.374 1.00 73.50 129 THR A O 1
ATOM 1002 N N . THR A 1 130 ? -8.233 6.837 8.829 1.00 75.25 130 THR A N 1
ATOM 1003 C CA . THR A 1 130 ? -8.200 5.424 9.251 1.00 75.25 130 THR A CA 1
ATOM 1004 C C . THR A 1 130 ? -7.764 5.283 10.711 1.00 75.25 130 THR A C 1
ATOM 1006 O O . THR A 1 130 ? -8.333 4.497 11.466 1.00 75.25 130 THR A O 1
ATOM 1009 N N . SER A 1 131 ? -6.787 6.084 11.150 1.00 76.25 131 SER A N 1
ATOM 1010 C CA . SER A 1 131 ? -6.337 6.085 12.550 1.00 76.25 131 SER A CA 1
ATOM 1011 C C . SER A 1 131 ? -7.428 6.573 13.508 1.00 76.25 131 SER A C 1
ATOM 1013 O O . SER A 1 131 ? -7.549 6.066 14.626 1.00 76.25 131 SER A O 1
ATOM 1015 N N . GLY A 1 132 ? -8.238 7.545 13.077 1.00 80.69 132 GLY A N 1
ATOM 1016 C CA . GLY A 1 132 ? -9.388 8.034 13.834 1.00 80.69 132 GLY A CA 1
ATOM 1017 C C . GLY A 1 132 ? -10.452 6.955 14.032 1.00 80.69 132 GLY A C 1
ATOM 1018 O O . GLY A 1 132 ? -10.849 6.690 15.167 1.00 80.69 132 GLY A O 1
ATOM 1019 N N . GLU A 1 133 ? -10.862 6.297 12.948 1.00 81.06 133 GLU A N 1
ATOM 1020 C CA . GLU A 1 133 ? -11.851 5.211 12.976 1.00 81.06 133 GLU A CA 1
ATOM 1021 C C . GLU A 1 133 ? -11.372 4.017 13.810 1.00 81.06 133 GLU A C 1
ATOM 1023 O O . GLU A 1 133 ? -12.111 3.506 14.655 1.00 81.06 133 GLU A O 1
ATOM 1028 N N . PHE A 1 134 ? -10.103 3.626 13.654 1.00 81.19 134 PHE A N 1
ATOM 1029 C CA . PHE A 1 134 ? -9.506 2.547 14.436 1.00 81.19 134 PHE A CA 1
ATOM 1030 C C . PHE A 1 134 ? -9.541 2.843 15.941 1.00 81.19 134 PHE A C 1
ATOM 1032 O O . PHE A 1 134 ? -9.895 1.975 16.740 1.00 81.19 134 PHE A O 1
ATOM 1039 N N . ARG A 1 135 ? -9.256 4.089 16.348 1.00 83.88 135 ARG A N 1
ATOM 1040 C CA . ARG A 1 135 ? -9.329 4.495 17.759 1.00 83.88 135 ARG A CA 1
ATOM 1041 C C . ARG A 1 135 ? -10.741 4.359 18.330 1.00 83.88 135 ARG A C 1
ATOM 1043 O O . ARG A 1 135 ? -10.893 3.880 19.453 1.00 83.88 135 ARG A O 1
ATOM 1050 N N . VAL A 1 136 ? -11.770 4.744 17.573 1.00 86.62 136 VAL A N 1
ATOM 1051 C CA . VAL A 1 136 ? -13.172 4.603 18.006 1.00 86.62 136 VAL A CA 1
ATOM 1052 C C . VAL A 1 136 ? -13.538 3.128 18.191 1.00 86.62 136 VAL A C 1
ATOM 1054 O O . VAL A 1 136 ? -14.116 2.766 19.218 1.00 86.62 136 VAL A O 1
ATOM 1057 N N . LEU A 1 137 ? -13.143 2.267 17.250 1.00 87.25 137 LEU A N 1
ATOM 1058 C CA . LEU A 1 137 ? -13.404 0.827 17.315 1.00 87.25 137 LEU A CA 1
ATOM 1059 C C . LEU A 1 137 ? -12.718 0.157 18.511 1.00 87.25 137 LEU A C 1
ATOM 1061 O O . LEU A 1 137 ? -13.343 -0.649 19.202 1.00 87.25 137 LEU A O 1
ATOM 1065 N N . VAL A 1 138 ? -11.465 0.516 18.804 1.00 86.75 138 VAL A N 1
ATOM 1066 C CA . VAL A 1 138 ? -10.741 -0.007 19.975 1.00 86.75 138 VAL A CA 1
ATOM 1067 C C . VAL A 1 138 ? -11.445 0.392 21.274 1.00 86.75 138 VAL A C 1
ATOM 1069 O O . VAL A 1 138 ? -11.668 -0.457 22.138 1.00 86.75 138 VAL A O 1
ATOM 1072 N N . LEU A 1 139 ? -11.876 1.651 21.404 1.00 86.50 139 LEU A N 1
ATOM 1073 C CA . LEU A 1 139 ? -12.626 2.105 22.580 1.00 86.50 139 LEU A CA 1
ATOM 1074 C C . LEU A 1 139 ? -13.964 1.370 22.732 1.00 86.50 139 LEU A C 1
ATOM 1076 O O . LEU A 1 139 ? -14.343 0.992 23.844 1.00 86.50 139 LEU A O 1
ATOM 1080 N N . GLN A 1 140 ? -14.675 1.136 21.627 1.00 89.12 140 GLN A N 1
ATOM 1081 C CA . GLN A 1 140 ? -15.924 0.378 21.631 1.00 89.12 140 GLN A CA 1
ATOM 1082 C C . GLN A 1 140 ? -15.698 -1.083 22.038 1.00 89.12 140 GLN A C 1
ATOM 1084 O O . GLN A 1 140 ? -16.437 -1.601 22.876 1.00 89.12 140 GLN A O 1
ATOM 1089 N N . SER A 1 141 ? -14.655 -1.725 21.505 1.00 90.00 141 SER A N 1
ATOM 1090 C CA . SER A 1 141 ? -14.254 -3.085 21.882 1.00 90.00 141 SER A CA 1
ATOM 1091 C C . SER A 1 141 ? -13.974 -3.187 23.384 1.00 90.00 141 SER A C 1
ATOM 1093 O O . SER A 1 141 ? -14.558 -4.026 24.073 1.00 90.00 141 SER A O 1
ATOM 1095 N N . ASN A 1 142 ? -13.172 -2.265 23.922 1.00 88.62 142 ASN A N 1
ATOM 1096 C CA . ASN A 1 142 ? -12.809 -2.244 25.339 1.00 88.62 142 ASN A CA 1
ATOM 1097 C C . ASN A 1 142 ? -14.035 -2.072 26.249 1.00 88.62 142 ASN A C 1
ATOM 1099 O O . ASN A 1 142 ? -14.176 -2.777 27.252 1.00 88.62 142 ASN A O 1
ATOM 1103 N N . ARG A 1 143 ? -14.974 -1.190 25.877 1.00 87.75 143 ARG A N 1
ATOM 1104 C CA . ARG A 1 143 ? -16.253 -1.038 26.593 1.00 87.75 143 ARG A CA 1
ATOM 1105 C C . ARG A 1 143 ? -17.079 -2.323 26.574 1.00 87.75 143 ARG A C 1
ATOM 1107 O O . ARG A 1 143 ? -17.612 -2.719 27.608 1.00 87.75 143 ARG A O 1
ATOM 1114 N N . LEU A 1 144 ? -17.176 -2.996 25.428 1.00 88.75 144 LEU A N 1
ATOM 1115 C CA . LEU A 1 144 ? -17.925 -4.252 25.310 1.00 88.75 144 LEU A CA 1
ATOM 1116 C C . LEU A 1 144 ? -17.302 -5.373 26.145 1.00 88.75 144 LEU A C 1
ATOM 1118 O O . LEU A 1 144 ? -18.028 -6.126 26.795 1.00 88.75 144 LEU A O 1
ATOM 1122 N N . GLN A 1 145 ? -15.974 -5.463 26.180 1.00 90.75 145 GLN A N 1
ATOM 1123 C CA . GLN A 1 145 ? -15.271 -6.414 27.038 1.00 90.75 145 GLN A CA 1
ATOM 1124 C C . GLN A 1 145 ? -15.535 -6.149 28.528 1.00 90.75 145 GLN A C 1
ATOM 1126 O O . GLN A 1 145 ? -15.806 -7.095 29.272 1.00 90.75 145 GLN A O 1
ATOM 1131 N N . ALA A 1 146 ? -15.516 -4.883 28.958 1.00 88.75 146 ALA A N 1
ATOM 1132 C CA . ALA A 1 146 ? -15.830 -4.507 30.336 1.00 88.75 146 ALA A CA 1
ATOM 1133 C C . ALA A 1 146 ? -17.286 -4.845 30.703 1.00 88.75 146 ALA A C 1
ATOM 1135 O O . ALA A 1 146 ? -17.541 -5.469 31.736 1.00 88.75 146 ALA A O 1
ATOM 1136 N N . ARG A 1 147 ? -18.237 -4.535 29.814 1.00 89.81 147 ARG A N 1
ATOM 1137 C CA . ARG A 1 147 ? -19.653 -4.884 29.992 1.00 89.81 147 ARG A CA 1
ATOM 1138 C C . ARG A 1 147 ? -19.872 -6.392 30.061 1.00 89.81 147 ARG A C 1
ATOM 1140 O O . ARG A 1 147 ? -20.655 -6.862 30.884 1.00 89.81 147 ARG A O 1
ATOM 1147 N N . ARG A 1 148 ? -19.176 -7.166 29.223 1.00 90.31 148 ARG A N 1
ATOM 1148 C CA . ARG A 1 148 ? -19.229 -8.634 29.255 1.00 90.31 148 ARG A CA 1
ATOM 1149 C C . ARG A 1 148 ? -18.761 -9.171 30.606 1.00 90.31 148 ARG A C 1
ATOM 1151 O O . ARG A 1 148 ? -19.436 -10.026 31.166 1.00 90.31 148 ARG A O 1
ATOM 1158 N N . ALA A 1 149 ? -17.658 -8.646 31.139 1.00 89.56 149 ALA A N 1
ATOM 1159 C CA . ALA A 1 149 ? -17.146 -9.035 32.451 1.00 89.56 149 ALA A CA 1
ATOM 1160 C C . ALA A 1 149 ? -18.152 -8.748 33.577 1.00 89.56 149 ALA A C 1
ATOM 1162 O O . ALA A 1 149 ? -18.383 -9.609 34.425 1.00 89.56 149 ALA A O 1
ATOM 1163 N N . ARG A 1 150 ? -18.814 -7.581 33.542 1.00 90.38 150 ARG A N 1
ATOM 1164 C CA . ARG A 1 150 ? -19.907 -7.262 34.472 1.00 90.38 150 ARG A CA 1
ATOM 1165 C C . ARG A 1 150 ? -21.036 -8.288 34.391 1.00 90.38 150 ARG A C 1
ATOM 1167 O O . ARG A 1 150 ? -21.428 -8.836 35.413 1.00 90.38 150 ARG A O 1
ATOM 1174 N N . LEU A 1 151 ? -21.530 -8.575 33.187 1.00 88.81 151 LEU A N 1
ATOM 1175 C CA . LEU A 1 151 ? -22.630 -9.524 32.987 1.00 88.81 151 LEU A CA 1
ATOM 1176 C C . LEU A 1 151 ? -22.258 -10.944 33.434 1.00 88.81 151 LEU A C 1
ATOM 1178 O O . LEU A 1 151 ? -23.071 -11.626 34.044 1.00 88.81 151 LEU A O 1
ATOM 1182 N N . GLN A 1 152 ? -21.025 -11.388 33.183 1.00 90.50 152 GLN A N 1
ATOM 1183 C CA . GLN A 1 152 ? -20.546 -12.689 33.662 1.00 90.50 152 GLN A CA 1
ATOM 1184 C C . GLN A 1 152 ? -20.498 -12.758 35.195 1.00 90.50 152 GLN A C 1
ATOM 1186 O O . GLN A 1 152 ? -20.841 -13.789 35.774 1.00 90.50 152 GLN A O 1
ATOM 1191 N N . ALA A 1 153 ? -20.123 -11.666 35.861 1.00 88.81 153 ALA A N 1
ATOM 1192 C CA . ALA A 1 153 ? -20.140 -11.582 37.319 1.00 88.81 153 ALA A CA 1
ATOM 1193 C C . ALA A 1 153 ? -21.568 -11.595 37.887 1.00 88.81 153 ALA A C 1
ATOM 1195 O O . ALA A 1 153 ? -21.822 -12.273 38.878 1.00 88.81 153 ALA A O 1
ATOM 1196 N N . GLU A 1 154 ? -22.511 -10.914 37.227 1.00 87.69 154 GLU A N 1
ATOM 1197 C CA . GLU A 1 154 ? -23.934 -10.950 37.594 1.00 87.69 154 GLU A CA 1
ATOM 1198 C C . GLU A 1 154 ? -24.517 -12.358 37.438 1.00 87.69 154 GLU A C 1
ATOM 1200 O O . GLU A 1 154 ? -25.182 -12.851 38.345 1.00 87.69 154 GLU A O 1
ATOM 1205 N N . LEU A 1 155 ? -24.211 -13.035 36.327 1.00 86.81 155 LEU A N 1
ATOM 1206 C CA . LEU A 1 155 ? -24.682 -14.396 36.056 1.00 86.81 155 LEU A CA 1
ATOM 1207 C C . LEU A 1 155 ? -24.122 -15.428 37.040 1.00 86.81 155 LEU A C 1
ATOM 1209 O O . LEU A 1 155 ? -24.817 -16.372 37.403 1.00 86.81 155 LEU A O 1
ATOM 1213 N N . SER A 1 156 ? -22.870 -15.265 37.466 1.00 87.50 156 SER A N 1
ATOM 1214 C CA . SER A 1 156 ? -22.213 -16.178 38.411 1.00 87.50 156 SER A CA 1
ATOM 1215 C C . SER A 1 156 ? -22.512 -15.867 39.881 1.00 87.50 156 SER A C 1
ATOM 1217 O O . SER A 1 156 ? -22.099 -16.628 40.754 1.00 87.50 156 SER A O 1
ATOM 1219 N N . GLY A 1 157 ? -23.210 -14.763 40.179 1.00 80.25 157 GLY A N 1
ATOM 1220 C CA . GLY A 1 157 ? -23.444 -14.308 41.552 1.00 80.25 157 GLY A CA 1
ATOM 1221 C C . GLY A 1 157 ? -22.164 -13.875 42.279 1.00 80.25 157 GLY A C 1
ATOM 1222 O O . GLY A 1 157 ? -22.105 -13.910 43.510 1.00 80.25 157 GLY A O 1
ATOM 1223 N N . ALA A 1 158 ? -21.120 -13.497 41.538 1.00 84.44 158 ALA A N 1
ATOM 1224 C CA . ALA A 1 158 ? -19.855 -13.055 42.110 1.00 84.44 158 ALA A CA 1
ATOM 1225 C C . ALA A 1 158 ? -20.025 -11.747 42.906 1.00 84.44 158 ALA A C 1
ATOM 1227 O O . ALA A 1 158 ? -20.905 -10.937 42.627 1.00 84.44 158 ALA A O 1
ATOM 1228 N N . LYS A 1 159 ? -19.157 -11.507 43.899 1.00 80.00 159 LYS A N 1
ATOM 1229 C CA . LYS A 1 159 ? -19.189 -10.261 44.692 1.00 80.00 159 LYS A CA 1
ATOM 1230 C C . LYS A 1 159 ? -18.668 -9.046 43.922 1.00 80.00 159 LYS A C 1
ATOM 1232 O O . LYS A 1 159 ? -19.056 -7.930 44.253 1.00 80.00 159 LYS A O 1
ATOM 1237 N N . GLU A 1 160 ? -17.815 -9.262 42.921 1.00 81.31 160 GLU A N 1
ATOM 1238 C CA . GLU A 1 160 ? -17.193 -8.209 42.116 1.00 81.31 160 GLU A CA 1
ATOM 1239 C C . GLU A 1 160 ? -16.953 -8.666 40.667 1.00 81.31 160 GLU A C 1
ATOM 1241 O O . GLU A 1 160 ? -16.706 -9.852 40.426 1.00 81.31 160 GLU A O 1
ATOM 1246 N N . PRO A 1 161 ? -16.971 -7.735 39.695 1.00 84.00 161 PRO A N 1
ATOM 1247 C CA . PRO A 1 161 ? -16.654 -8.038 38.309 1.00 84.00 161 PRO A CA 1
ATOM 1248 C C . PRO A 1 161 ? -15.150 -8.229 38.082 1.00 84.00 161 PRO A C 1
ATOM 1250 O O . PRO A 1 161 ? -14.343 -7.332 38.330 1.00 84.00 161 PRO A O 1
ATOM 1253 N N . THR A 1 162 ? -14.768 -9.392 37.547 1.00 86.75 162 THR A N 1
ATOM 1254 C CA . THR A 1 162 ? -13.389 -9.683 37.129 1.00 86.75 162 THR A CA 1
ATOM 1255 C C . THR A 1 162 ? -13.170 -9.242 35.684 1.00 86.75 162 THR A C 1
ATOM 1257 O O . THR A 1 162 ? -13.657 -9.872 34.747 1.00 86.75 162 THR A O 1
ATOM 1260 N N . PHE A 1 163 ? -12.433 -8.149 35.494 1.00 86.50 163 PHE A N 1
ATOM 1261 C CA . PHE A 1 163 ? -12.137 -7.620 34.162 1.00 86.50 163 PHE A CA 1
ATOM 1262 C C . PHE A 1 163 ? -10.965 -8.358 33.490 1.00 86.50 163 PHE A C 1
ATOM 1264 O O . PHE A 1 163 ? -10.049 -8.806 34.184 1.00 86.50 163 PHE A O 1
ATOM 1271 N N . PRO A 1 164 ? -10.948 -8.451 32.145 1.00 84.81 164 PRO A N 1
ATOM 1272 C CA . PRO A 1 164 ? -9.814 -8.990 31.401 1.00 84.81 164 PRO A CA 1
ATOM 1273 C C . PRO A 1 164 ? -8.486 -8.295 31.754 1.00 84.81 164 PRO A C 1
ATOM 1275 O O . PRO A 1 164 ? -8.461 -7.068 31.909 1.00 84.81 164 PRO A O 1
ATOM 1278 N N . PRO A 1 165 ? -7.362 -9.036 31.818 1.00 83.56 165 PRO A N 1
ATOM 1279 C CA . PRO A 1 165 ? -6.062 -8.486 32.213 1.00 83.56 165 PRO A CA 1
ATOM 1280 C C . PRO A 1 165 ? -5.547 -7.418 31.239 1.00 83.56 165 PRO A C 1
ATOM 1282 O O . PRO A 1 165 ? -4.785 -6.538 31.632 1.00 83.56 165 PRO A O 1
ATOM 1285 N N . GLU A 1 166 ? -5.981 -7.472 29.981 1.00 83.19 166 GLU A N 1
ATOM 1286 C CA . GLU A 1 166 ? -5.678 -6.487 28.938 1.00 83.19 166 GLU A CA 1
ATOM 1287 C C . GLU A 1 166 ? -6.174 -5.085 29.322 1.00 83.19 166 GLU A C 1
ATOM 1289 O O . GLU A 1 166 ? -5.415 -4.120 29.242 1.00 83.19 166 GLU A O 1
ATOM 1294 N N . LEU A 1 167 ? -7.404 -4.981 29.835 1.00 81.81 167 LEU A N 1
ATOM 1295 C CA . LEU A 1 167 ? -8.000 -3.708 30.253 1.00 81.8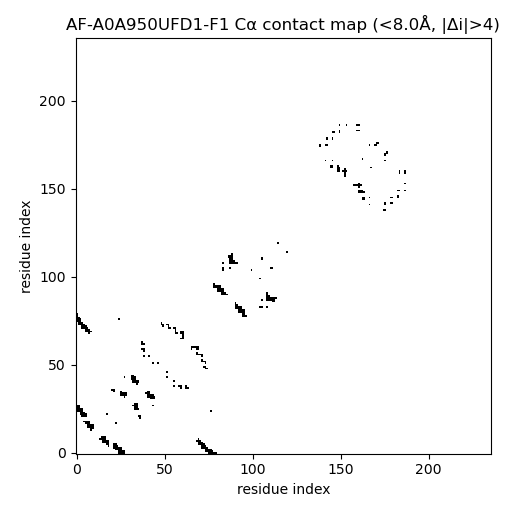1 167 LEU A CA 1
ATOM 1296 C C . LEU A 1 167 ? -7.393 -3.183 31.554 1.00 81.81 167 LEU A C 1
ATOM 1298 O O . LEU A 1 167 ? -7.241 -1.976 31.716 1.00 81.81 167 LEU A O 1
ATOM 1302 N N . ILE A 1 168 ? -7.017 -4.081 32.468 1.00 82.94 168 ILE A N 1
ATOM 1303 C CA . ILE A 1 168 ? -6.367 -3.712 33.734 1.00 82.94 168 ILE A CA 1
ATOM 1304 C C . ILE A 1 168 ? -4.985 -3.110 33.459 1.00 82.94 168 ILE A C 1
ATOM 1306 O O . ILE A 1 168 ? -4.639 -2.069 34.011 1.00 82.94 168 ILE A O 1
ATOM 1310 N N . LYS A 1 169 ? -4.208 -3.711 32.549 1.00 84.69 169 LYS A N 1
ATOM 1311 C CA . LYS A 1 169 ? -2.906 -3.164 32.130 1.00 84.69 169 LYS A CA 1
ATOM 1312 C C . LYS A 1 169 ? -3.032 -1.788 31.475 1.00 84.69 169 LYS A C 1
ATOM 1314 O O . LYS A 1 169 ? -2.126 -0.971 31.596 1.00 84.69 169 LYS A O 1
ATOM 1319 N N . GLN A 1 170 ? -4.149 -1.534 30.796 1.00 81.38 170 GLN A N 1
ATOM 1320 C CA . GLN A 1 170 ? -4.434 -0.273 30.108 1.00 81.38 170 GLN A CA 1
ATOM 1321 C C . GLN A 1 170 ? -5.266 0.710 30.949 1.00 81.38 170 GLN A C 1
ATOM 1323 O O . GLN A 1 170 ? -5.738 1.720 30.430 1.00 81.38 170 GLN A O 1
ATOM 1328 N N . GLN A 1 171 ? -5.424 0.464 32.253 1.00 76.00 171 GLN A N 1
ATOM 1329 C CA . GLN A 1 171 ? -6.218 1.312 33.146 1.00 76.00 171 GLN A CA 1
ATOM 1330 C C . GLN A 1 171 ? -5.638 2.728 33.325 1.00 76.00 171 GLN A C 1
ATOM 1332 O O . GLN A 1 171 ? -6.337 3.620 33.791 1.00 76.00 171 GLN A O 1
ATOM 1337 N N . SER A 1 172 ? -4.383 2.963 32.936 1.00 78.81 172 SER A N 1
ATOM 1338 C CA . SER A 1 172 ? -3.774 4.299 32.903 1.00 78.81 172 SER A CA 1
ATOM 1339 C C . SER A 1 172 ? -4.368 5.218 31.829 1.00 78.81 172 SER A C 1
ATOM 1341 O O . SER A 1 172 ? -4.218 6.435 31.920 1.00 78.81 172 SER A O 1
ATOM 1343 N N . VAL A 1 173 ? -5.051 4.663 30.823 1.00 85.38 173 VAL A N 1
ATOM 1344 C CA . VAL A 1 173 ? -5.729 5.435 29.777 1.00 85.38 173 VAL A CA 1
ATOM 1345 C C . VAL A 1 173 ? -7.049 5.991 30.336 1.00 85.38 173 VAL A C 1
ATOM 1347 O O . VAL A 1 173 ? -7.906 5.195 30.739 1.00 85.38 173 VAL A O 1
ATOM 1350 N N . PRO A 1 174 ? -7.268 7.323 30.343 1.00 85.81 174 PRO A N 1
ATOM 1351 C CA . PRO A 1 174 ? -8.442 7.938 30.968 1.00 85.81 174 PRO A CA 1
ATOM 1352 C C . PRO A 1 174 ? -9.779 7.393 30.458 1.00 85.81 174 PRO A C 1
ATOM 1354 O O . PRO A 1 174 ? -10.686 7.148 31.256 1.00 85.81 174 PRO A O 1
ATOM 1357 N N . GLU A 1 175 ? -9.913 7.148 29.147 1.00 84.56 175 GLU A N 1
ATOM 1358 C CA . GLU A 1 175 ? -11.164 6.627 28.586 1.00 84.56 175 GLU A CA 1
ATOM 1359 C C . GLU A 1 175 ? -11.477 5.201 29.067 1.00 84.56 175 GLU A C 1
ATOM 1361 O O . GLU A 1 175 ? -12.644 4.857 29.274 1.00 84.56 175 GLU A O 1
ATOM 1366 N N . ILE A 1 176 ? -10.445 4.374 29.267 1.00 84.75 176 ILE A N 1
ATOM 1367 C CA . ILE A 1 176 ? -10.583 2.991 29.744 1.00 84.75 176 ILE A CA 1
ATOM 1368 C C . ILE A 1 176 ? -10.867 2.987 31.246 1.00 84.75 176 ILE A C 1
ATOM 1370 O O . ILE A 1 176 ? -11.759 2.265 31.694 1.00 84.75 176 ILE A O 1
ATOM 1374 N N . ALA A 1 177 ? -10.179 3.831 32.018 1.00 86.06 177 ALA A N 1
ATOM 1375 C CA . ALA A 1 177 ? -10.429 3.999 33.447 1.00 86.06 177 ALA A CA 1
ATOM 1376 C C . ALA A 1 177 ? -11.889 4.388 33.725 1.00 86.06 177 ALA A C 1
ATOM 1378 O O . ALA A 1 177 ? -12.557 3.746 34.539 1.00 86.06 177 ALA A O 1
ATOM 1379 N N . ALA A 1 178 ? -12.404 5.384 32.995 1.00 87.12 178 ALA A N 1
ATOM 1380 C CA . ALA A 1 178 ? -13.788 5.832 33.113 1.00 87.12 178 ALA A CA 1
ATOM 1381 C C . ALA A 1 178 ? -14.789 4.724 32.745 1.00 87.12 178 ALA A C 1
ATOM 1383 O O . ALA A 1 178 ? -15.791 4.541 33.436 1.00 87.12 178 ALA A O 1
ATOM 1384 N N . ALA A 1 179 ? -14.509 3.943 31.694 1.00 86.06 179 ALA A N 1
ATOM 1385 C CA . ALA A 1 179 ? -15.356 2.817 31.301 1.00 86.06 179 ALA A CA 1
ATOM 1386 C C . ALA A 1 179 ? -15.394 1.712 32.373 1.00 86.06 179 ALA A C 1
ATOM 1388 O O . ALA A 1 179 ? -16.472 1.248 32.741 1.00 86.06 179 ALA A O 1
ATOM 1389 N N . LEU A 1 180 ? -14.236 1.321 32.915 1.00 87.31 180 LEU A N 1
ATOM 1390 C CA . LEU A 1 180 ? -14.142 0.316 33.978 1.00 87.31 180 LEU A CA 1
ATOM 1391 C C . LEU A 1 180 ? -14.858 0.773 35.253 1.00 87.31 180 LEU A C 1
ATOM 1393 O O . LEU A 1 180 ? -15.576 -0.011 35.876 1.00 87.31 180 LEU A O 1
ATOM 1397 N N . GLN A 1 181 ? -14.685 2.038 35.639 1.00 88.50 181 GLN A N 1
ATOM 1398 C CA . GLN A 1 181 ? -15.361 2.611 36.798 1.00 88.50 181 GLN A CA 1
ATOM 1399 C C . GLN A 1 181 ? -16.880 2.649 36.598 1.00 88.50 181 GLN A C 1
ATOM 1401 O O . GLN A 1 181 ? -17.614 2.262 37.508 1.00 88.50 181 GLN A O 1
ATOM 1406 N N . GLY A 1 182 ? -17.344 3.040 35.408 1.00 87.94 182 GLY A N 1
ATOM 1407 C CA . GLY A 1 182 ? -18.763 3.028 35.056 1.00 87.94 182 GLY A CA 1
ATOM 1408 C C . GLY A 1 182 ? -19.385 1.635 35.183 1.00 87.94 182 GLY A C 1
ATOM 1409 O O . GLY A 1 182 ? -20.439 1.487 35.800 1.00 87.94 182 GLY A O 1
ATOM 1410 N N . GLU A 1 183 ? -18.709 0.591 34.692 1.00 91.12 183 GLU A N 1
ATOM 1411 C CA . GLU A 1 183 ? -19.197 -0.790 34.826 1.00 91.12 183 GLU A CA 1
ATOM 1412 C C . GLU A 1 183 ? -19.196 -1.274 36.287 1.00 91.12 183 GLU A C 1
ATOM 1414 O O . GLU A 1 183 ? -20.144 -1.936 36.714 1.00 91.12 183 GLU A O 1
ATOM 1419 N N . ARG A 1 184 ? -18.187 -0.912 37.096 1.00 89.31 184 ARG A N 1
ATOM 1420 C CA . ARG A 1 184 ? -18.172 -1.230 38.540 1.00 89.31 184 ARG A CA 1
ATOM 1421 C C . ARG A 1 184 ? -19.327 -0.562 39.288 1.00 89.31 184 ARG A C 1
ATOM 1423 O O . ARG A 1 184 ? -19.968 -1.205 40.115 1.00 89.31 184 ARG A O 1
ATOM 1430 N N . GLN A 1 185 ? -19.605 0.706 38.994 1.00 89.88 185 GLN A N 1
ATOM 1431 C CA . GLN A 1 185 ? -20.714 1.444 39.604 1.00 89.88 185 GLN A CA 1
ATOM 1432 C C . GLN A 1 185 ? -22.070 0.862 39.197 1.00 89.88 185 GLN A C 1
ATOM 1434 O O . GLN A 1 185 ? -22.932 0.668 40.052 1.00 89.88 185 GLN A O 1
ATOM 1439 N N . ALA A 1 186 ? -22.241 0.524 37.915 1.00 89.75 186 ALA A N 1
ATOM 1440 C CA . ALA A 1 186 ? -23.453 -0.124 37.425 1.00 89.75 186 ALA A CA 1
ATOM 1441 C C . ALA A 1 186 ? -23.695 -1.476 38.113 1.00 89.75 186 ALA A C 1
ATOM 1443 O O . ALA A 1 186 ? -24.821 -1.769 38.512 1.00 89.75 186 ALA A O 1
ATOM 1444 N N . PHE A 1 187 ? -22.636 -2.272 38.300 1.00 91.31 187 PHE A N 1
ATOM 1445 C CA . PHE A 1 187 ? -22.701 -3.542 39.021 1.00 91.31 187 PHE A CA 1
ATOM 1446 C C . PHE A 1 187 ? -23.140 -3.359 40.478 1.00 91.31 187 PHE A C 1
ATOM 1448 O O . PHE A 1 187 ? -24.078 -4.015 40.928 1.00 91.31 187 PHE A O 1
ATOM 1455 N N . ALA A 1 188 ? -22.491 -2.442 41.205 1.00 90.06 188 ALA A N 1
ATOM 1456 C CA . ALA A 1 188 ? -22.811 -2.164 42.603 1.00 90.06 188 ALA A CA 1
ATOM 1457 C C . ALA A 1 188 ? -24.271 -1.713 42.761 1.00 90.06 188 ALA A C 1
ATOM 1459 O O . ALA A 1 188 ? -25.018 -2.304 43.537 1.00 90.06 188 ALA A O 1
ATOM 1460 N N . ALA A 1 189 ? -24.712 -0.757 41.936 1.00 91.94 189 ALA A N 1
ATOM 1461 C CA . ALA A 1 189 ? -26.085 -0.261 41.955 1.00 91.94 189 ALA A CA 1
ATOM 1462 C C . ALA A 1 189 ? -27.118 -1.364 41.667 1.00 91.94 189 ALA A C 1
ATOM 1464 O O . ALA A 1 189 ? -28.190 -1.396 42.274 1.00 91.94 189 ALA A O 1
ATOM 1465 N N . HIS A 1 190 ? -26.810 -2.279 40.743 1.00 91.44 190 HIS A N 1
ATOM 1466 C CA . HIS A 1 190 ? -27.697 -3.393 40.428 1.00 91.44 190 HIS A CA 1
ATOM 1467 C C . HIS A 1 190 ? -27.784 -4.399 41.582 1.00 91.44 190 HIS A C 1
ATOM 1469 O O . HIS A 1 190 ? -28.882 -4.797 41.973 1.00 91.44 190 HIS A O 1
ATOM 1475 N N . ARG A 1 191 ? -26.645 -4.753 42.181 1.00 89.06 191 ARG A N 1
ATOM 1476 C CA . ARG A 1 191 ? -26.589 -5.645 43.341 1.00 89.06 191 ARG A CA 1
ATOM 1477 C C . ARG A 1 191 ? -27.340 -5.066 44.541 1.00 89.06 191 ARG A C 1
ATOM 1479 O O . ARG A 1 191 ? -28.113 -5.780 45.171 1.00 89.06 191 ARG A O 1
ATOM 1486 N N . ASP A 1 192 ? -27.149 -3.785 44.836 1.00 91.31 192 ASP A N 1
ATOM 1487 C CA . ASP A 1 192 ? -27.785 -3.123 45.979 1.00 91.31 192 ASP A CA 1
ATOM 1488 C C . ASP A 1 192 ? -29.311 -3.047 45.805 1.00 91.31 192 ASP A C 1
ATOM 1490 O O . ASP A 1 192 ? -30.067 -3.245 46.761 1.00 91.31 192 ASP A O 1
ATOM 1494 N N . ARG A 1 193 ? -29.780 -2.850 44.563 1.00 93.69 193 ARG A N 1
ATOM 1495 C CA . ARG A 1 193 ? -31.204 -2.949 44.216 1.00 93.69 193 ARG A CA 1
ATOM 1496 C C . ARG A 1 193 ? -31.747 -4.354 44.477 1.00 93.69 193 ARG A C 1
ATOM 1498 O O . ARG A 1 193 ? -32.767 -4.481 45.147 1.00 93.69 193 ARG A O 1
ATOM 1505 N N . LEU A 1 194 ? -31.065 -5.392 43.990 1.00 89.81 194 LEU A N 1
ATOM 1506 C CA . LEU A 1 194 ? -31.479 -6.784 44.201 1.00 89.81 194 LEU A CA 1
ATOM 1507 C C . LEU A 1 194 ? -31.503 -7.153 45.689 1.00 89.81 194 LEU A C 1
ATOM 1509 O O . LEU A 1 194 ? -32.450 -7.780 46.150 1.00 89.81 194 LEU A O 1
ATOM 1513 N N . GLN A 1 195 ? -30.499 -6.732 46.462 1.00 90.75 195 GLN A N 1
ATOM 1514 C CA . GLN A 1 195 ? -30.462 -6.978 47.906 1.00 90.75 195 GLN A CA 1
ATOM 1515 C C . GLN A 1 195 ? -31.623 -6.299 48.631 1.00 90.75 195 GLN A C 1
ATOM 1517 O O . GLN A 1 195 ? -32.242 -6.909 49.501 1.00 90.75 195 GLN A O 1
ATOM 1522 N N . SER A 1 196 ? -31.941 -5.065 48.244 1.00 92.50 196 SER A N 1
ATOM 1523 C CA . SER A 1 196 ? -33.061 -4.312 48.809 1.00 92.50 196 SER A CA 1
ATOM 1524 C C . SER A 1 196 ? -34.411 -4.954 48.457 1.00 92.50 196 SER A C 1
ATOM 1526 O O . SER A 1 196 ? -35.304 -5.006 49.300 1.00 92.50 196 SER A O 1
ATOM 1528 N N . GLU A 1 197 ? -34.555 -5.506 47.247 1.00 93.88 197 GLU A N 1
ATOM 1529 C CA . GLU A 1 197 ? -35.746 -6.261 46.832 1.00 93.88 197 GLU A CA 1
ATOM 1530 C C . GLU A 1 197 ? -35.886 -7.593 47.586 1.00 93.88 197 GLU A C 1
ATOM 1532 O O . GLU A 1 197 ? -36.975 -7.958 48.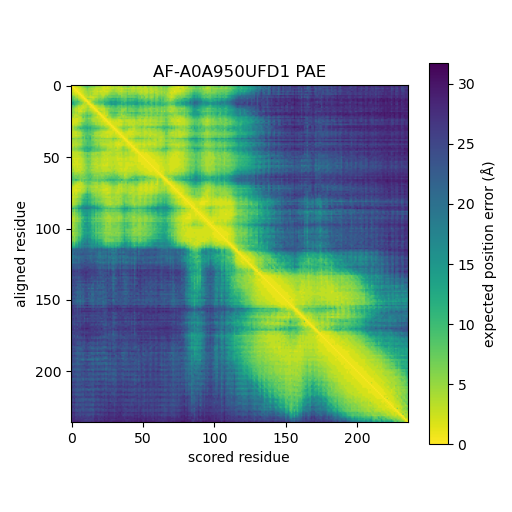024 1.00 93.88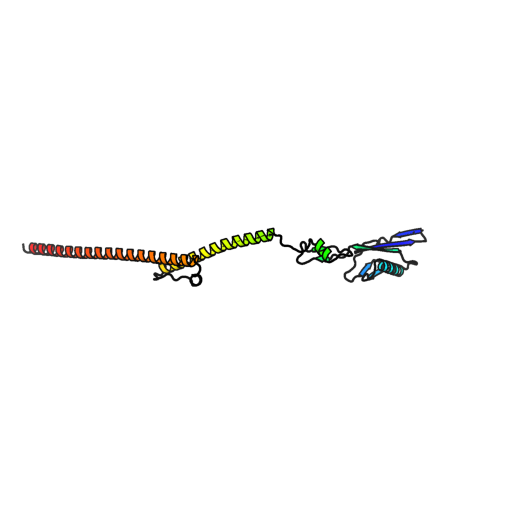 197 GLU A O 1
ATOM 1537 N N . VAL A 1 198 ? -34.784 -8.318 47.787 1.00 93.75 198 VAL A N 1
ATOM 1538 C CA . VAL A 1 198 ? -34.784 -9.544 48.598 1.00 93.75 198 VAL A CA 1
ATOM 1539 C C . VAL A 1 198 ? -35.137 -9.226 50.052 1.00 93.75 198 VAL A C 1
ATOM 1541 O O . VAL A 1 198 ? -35.944 -9.933 50.654 1.00 93.75 198 VAL A O 1
ATOM 1544 N N . ALA A 1 199 ? -34.580 -8.152 50.615 1.00 94.81 199 ALA A N 1
ATOM 1545 C CA . ALA A 1 199 ? -34.858 -7.735 51.984 1.00 94.81 199 ALA A CA 1
ATOM 1546 C C . ALA A 1 199 ? -36.337 -7.375 52.189 1.00 94.81 199 ALA A C 1
ATOM 1548 O O . ALA A 1 199 ? -36.950 -7.858 53.141 1.00 94.81 199 ALA A O 1
ATOM 1549 N N . SER A 1 200 ? -36.935 -6.596 51.283 1.00 95.31 200 SER A N 1
ATOM 1550 C CA . SER A 1 200 ? -38.351 -6.219 51.380 1.00 95.31 200 SER A CA 1
ATOM 1551 C C . SER A 1 200 ? -39.288 -7.417 51.200 1.00 95.31 200 SER A C 1
ATOM 1553 O O . SER A 1 200 ? -40.264 -7.559 51.939 1.00 95.31 200 SER A O 1
ATOM 1555 N N . ARG A 1 201 ? -38.969 -8.338 50.279 1.00 96.25 201 ARG A N 1
ATOM 1556 C CA . ARG A 1 201 ? -39.716 -9.595 50.113 1.00 96.25 201 ARG A CA 1
ATOM 1557 C C . ARG A 1 201 ? -39.633 -10.478 51.358 1.00 96.25 201 ARG A C 1
ATOM 1559 O O . ARG A 1 201 ? -40.643 -11.062 51.747 1.00 96.25 201 ARG A O 1
ATOM 1566 N N . ASN A 1 202 ? -38.470 -10.554 52.005 1.00 95.38 202 ASN A N 1
ATOM 1567 C CA . ASN A 1 202 ? -38.316 -11.289 53.262 1.00 95.38 202 ASN A CA 1
ATOM 1568 C C . ASN A 1 202 ? -39.137 -10.649 54.389 1.00 95.38 202 ASN A C 1
ATOM 1570 O O . ASN A 1 202 ? -39.857 -11.359 55.082 1.00 95.38 202 ASN A O 1
ATOM 1574 N N . GLN A 1 203 ? -39.132 -9.318 54.507 1.00 95.69 203 GLN A N 1
ATOM 1575 C CA . GLN A 1 203 ? -39.985 -8.611 55.471 1.00 95.69 203 GLN A CA 1
ATOM 1576 C C . GLN A 1 203 ? -41.477 -8.903 55.251 1.00 95.69 203 GLN A C 1
ATOM 1578 O O . GLN A 1 203 ? -42.209 -9.130 56.216 1.00 95.69 203 GLN A O 1
ATOM 1583 N N . LEU A 1 204 ? -41.933 -8.937 53.994 1.00 96.69 204 LEU A N 1
ATOM 1584 C CA . LEU A 1 204 ? -43.312 -9.293 53.654 1.00 96.69 204 LEU A CA 1
ATOM 1585 C C . LEU A 1 204 ? -43.633 -10.747 54.032 1.00 96.69 204 LEU A C 1
ATOM 1587 O O . LEU A 1 204 ? -44.690 -11.017 54.599 1.00 96.69 204 LEU A O 1
ATOM 1591 N N . LYS A 1 205 ? -42.708 -11.677 53.776 1.00 95.69 205 LYS A N 1
ATOM 1592 C CA . LYS A 1 205 ? -42.847 -13.081 54.182 1.00 95.69 205 LYS A CA 1
ATOM 1593 C C . LYS A 1 205 ? -42.977 -13.220 55.702 1.00 95.69 205 LYS A C 1
ATOM 1595 O O . LYS A 1 205 ? -43.836 -13.967 56.163 1.00 95.69 205 LYS A O 1
ATOM 1600 N N . ASP A 1 206 ? -42.180 -12.483 56.470 1.00 96.19 206 ASP A N 1
ATOM 1601 C CA . ASP A 1 206 ? -42.221 -12.515 57.936 1.00 96.19 206 ASP A CA 1
ATOM 1602 C C . ASP A 1 206 ? -43.516 -11.908 58.499 1.00 96.19 206 ASP A C 1
ATOM 1604 O O . ASP A 1 206 ? -44.024 -12.350 59.531 1.00 96.19 206 ASP A O 1
ATOM 1608 N N . LEU A 1 207 ? -44.074 -10.887 57.839 1.00 97.50 207 LEU A N 1
ATOM 1609 C CA . LEU A 1 207 ? -45.384 -10.327 58.185 1.00 97.50 207 LEU A CA 1
ATOM 1610 C C . LEU A 1 207 ? -46.505 -11.341 57.946 1.00 97.50 207 LEU A C 1
ATOM 1612 O O . LEU A 1 207 ? -47.265 -11.625 58.869 1.00 97.50 207 LEU A O 1
ATOM 1616 N N . LEU A 1 208 ? -46.554 -11.936 56.752 1.00 95.50 208 LEU A N 1
ATOM 1617 C CA . LEU A 1 208 ? -47.537 -12.971 56.421 1.00 95.50 208 LEU A CA 1
ATOM 1618 C C . LEU A 1 208 ? -47.400 -14.195 57.335 1.00 95.50 208 LEU A C 1
ATOM 1620 O O . LEU A 1 208 ? -48.401 -14.767 57.753 1.00 95.50 208 LEU A O 1
ATOM 1624 N N . GLY A 1 209 ? -46.173 -14.577 57.703 1.00 95.81 209 GLY A N 1
ATOM 1625 C CA . GLY A 1 209 ? -45.925 -15.654 58.662 1.00 95.81 209 GLY A CA 1
ATOM 1626 C C . GLY A 1 209 ? -46.522 -15.362 60.040 1.00 95.81 209 GLY A C 1
ATOM 1627 O O . GLY A 1 209 ? -47.181 -16.223 60.619 1.00 95.81 209 GLY A O 1
ATOM 1628 N N . ARG A 1 210 ? -46.358 -14.132 60.543 1.00 96.81 210 ARG A N 1
ATOM 1629 C CA . ARG A 1 210 ? -46.987 -13.696 61.801 1.00 96.81 210 ARG A CA 1
ATOM 1630 C C . ARG A 1 210 ? -48.513 -13.680 61.715 1.00 96.81 210 ARG A C 1
ATOM 1632 O O . ARG A 1 210 ? -49.176 -14.054 62.678 1.00 96.81 210 ARG A O 1
ATOM 1639 N N . GLU A 1 211 ? -49.065 -13.279 60.574 1.00 96.44 211 GLU A N 1
ATOM 1640 C CA . GLU A 1 211 ? -50.511 -13.278 60.344 1.00 96.44 211 GLU A CA 1
ATOM 1641 C C . GLU A 1 211 ? -51.089 -14.700 60.319 1.00 96.44 211 GLU A C 1
ATOM 1643 O O . GLU A 1 211 ? -52.100 -14.957 60.969 1.00 96.44 211 GLU A O 1
ATOM 1648 N N . ILE A 1 212 ? -50.405 -15.650 59.671 1.00 95.81 212 ILE A N 1
ATOM 1649 C CA . ILE A 1 212 ? -50.788 -17.071 59.671 1.00 95.81 212 ILE A CA 1
ATOM 1650 C C . ILE A 1 212 ? -50.816 -17.632 61.093 1.00 95.81 212 ILE A C 1
ATOM 1652 O O . ILE A 1 212 ? -51.803 -18.262 61.460 1.00 95.81 212 ILE A O 1
ATOM 1656 N N . VAL A 1 213 ? -49.773 -17.388 61.89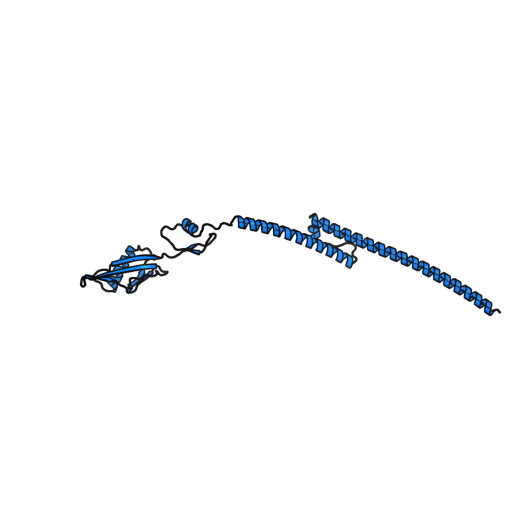6 1.00 96.88 213 VAL A N 1
ATOM 1657 C CA . VAL A 1 213 ? -49.727 -17.857 63.293 1.00 96.88 213 VAL A CA 1
ATOM 1658 C C . VAL A 1 213 ? -50.893 -17.273 64.093 1.00 96.88 213 VAL A C 1
ATOM 1660 O O . VAL A 1 213 ? -51.623 -18.014 64.741 1.00 96.88 213 VAL A O 1
ATOM 1663 N N . SER A 1 214 ? -51.154 -15.969 63.965 1.00 96.50 214 SER A N 1
ATOM 1664 C CA . SER A 1 214 ? -52.293 -15.340 64.644 1.00 96.50 214 SER A CA 1
ATOM 1665 C C . SER A 1 214 ? -53.646 -15.918 64.208 1.00 96.50 214 SER A C 1
ATOM 1667 O O . SER A 1 214 ? -54.548 -16.060 65.034 1.00 96.50 214 SER A O 1
ATOM 1669 N N . LEU A 1 215 ? -53.817 -16.253 62.926 1.00 95.25 215 LEU A N 1
ATOM 1670 C CA . LEU A 1 215 ? -55.034 -16.902 62.432 1.00 95.25 215 LEU A CA 1
ATOM 1671 C C . LEU A 1 215 ? -55.161 -18.345 62.937 1.00 95.25 215 LEU A C 1
ATOM 1673 O O . LEU A 1 215 ? -56.266 -18.757 63.280 1.00 95.25 215 LEU A O 1
ATOM 1677 N N . GLN A 1 216 ? -54.059 -19.093 63.027 1.00 94.50 216 GLN A N 1
ATOM 1678 C CA . GLN A 1 216 ? -54.043 -20.440 63.605 1.00 94.50 216 GLN A CA 1
ATOM 1679 C C . GLN A 1 216 ? -54.441 -20.423 65.083 1.00 94.50 216 GLN A C 1
ATOM 1681 O O . GLN A 1 216 ? -55.271 -21.235 65.488 1.00 94.50 216 GLN A O 1
ATOM 1686 N N . ASP A 1 217 ? -53.934 -19.461 65.856 1.00 95.12 217 ASP A N 1
ATOM 1687 C CA . ASP A 1 217 ? -54.319 -19.283 67.259 1.00 95.12 217 ASP A CA 1
ATOM 1688 C C . ASP A 1 217 ? -55.824 -18.991 67.390 1.00 95.12 217 ASP A C 1
ATOM 1690 O O . ASP A 1 217 ? -56.507 -19.604 68.209 1.00 95.12 217 ASP A O 1
ATOM 1694 N N . LYS A 1 218 ? -56.374 -18.120 66.527 1.00 94.38 218 LYS A N 1
ATOM 1695 C CA . LYS A 1 218 ? -57.821 -17.830 66.489 1.00 94.38 218 LYS A CA 1
ATOM 1696 C C . LYS A 1 218 ? -58.663 -19.063 66.155 1.00 94.38 218 LYS A C 1
ATOM 1698 O O . LYS A 1 218 ? -59.709 -19.254 66.769 1.00 94.38 218 LYS A O 1
ATOM 1703 N N . ILE A 1 219 ? -58.225 -19.883 65.197 1.00 94.38 219 ILE A N 1
ATOM 1704 C CA . ILE A 1 219 ? -58.904 -21.142 64.849 1.00 94.38 219 ILE A CA 1
ATOM 1705 C C . ILE A 1 219 ? -58.878 -22.095 66.049 1.00 94.38 219 ILE A C 1
ATOM 1707 O O . ILE A 1 219 ? -59.921 -22.621 66.422 1.00 94.38 219 ILE A O 1
ATOM 1711 N N . GLY A 1 220 ? -57.725 -22.250 66.708 1.00 93.75 220 GLY A N 1
ATOM 1712 C CA . GLY A 1 220 ? -57.592 -23.102 67.890 1.00 93.75 220 GLY A CA 1
ATOM 1713 C C . GLY A 1 220 ? -58.497 -22.675 69.050 1.00 93.75 220 GLY A C 1
ATOM 1714 O O . GLY A 1 220 ? -59.128 -23.525 69.677 1.00 93.75 220 GLY A O 1
ATOM 1715 N N . SER A 1 221 ? -58.617 -21.369 69.315 1.00 90.31 221 SER A N 1
ATOM 1716 C CA . SER A 1 221 ? -59.561 -20.852 70.317 1.00 90.31 221 SER A CA 1
ATOM 1717 C C . SER A 1 221 ? -61.022 -21.123 69.939 1.00 90.31 221 SER A C 1
ATOM 1719 O O . SER A 1 221 ? -61.799 -21.551 70.790 1.00 90.31 221 SER A O 1
ATOM 1721 N N . ALA A 1 222 ? -61.393 -20.945 68.668 1.00 91.31 222 ALA A N 1
ATOM 1722 C CA . ALA A 1 222 ? -62.746 -21.242 68.197 1.00 91.31 222 ALA A CA 1
ATOM 1723 C C . ALA A 1 222 ? -63.087 -22.742 68.301 1.00 91.31 222 ALA A C 1
ATOM 1725 O O . ALA A 1 222 ? -64.185 -23.100 68.729 1.00 91.31 222 ALA A O 1
ATOM 1726 N N . ASP A 1 223 ? -62.144 -23.632 67.976 1.00 91.62 223 ASP A N 1
ATOM 1727 C CA . ASP A 1 223 ? -62.323 -25.083 68.120 1.00 91.62 223 ASP A CA 1
ATOM 1728 C C . ASP A 1 223 ? -62.517 -25.495 69.590 1.00 91.62 223 ASP A C 1
ATOM 1730 O O . ASP A 1 223 ? -63.336 -26.371 69.890 1.00 91.62 223 ASP A O 1
ATOM 1734 N N . GLN A 1 224 ? -61.815 -24.839 70.522 1.00 88.75 224 GLN A N 1
ATOM 1735 C CA . GLN A 1 224 ? -62.012 -25.042 71.960 1.00 88.75 224 GLN A CA 1
ATOM 1736 C C . GLN A 1 224 ? -63.415 -24.614 72.410 1.00 88.75 224 GLN A C 1
ATOM 1738 O O . GLN A 1 224 ? -64.076 -25.371 73.124 1.00 88.75 224 GLN A O 1
ATOM 1743 N N . GLU A 1 225 ? -63.902 -23.451 71.968 1.00 88.50 225 GLU A N 1
ATOM 1744 C CA . GLU A 1 225 ? -65.265 -22.981 72.260 1.00 88.50 225 GLU A CA 1
ATOM 1745 C C . GLU A 1 225 ? -66.335 -23.943 71.729 1.00 88.50 225 GLU A C 1
ATOM 1747 O O . GLU A 1 225 ? -67.247 -24.329 72.464 1.00 88.50 225 GLU A O 1
ATOM 1752 N N . ILE A 1 226 ? -66.194 -24.409 70.484 1.00 87.56 226 ILE A N 1
ATOM 1753 C CA . ILE A 1 226 ? -67.103 -25.398 69.885 1.00 87.56 226 ILE A CA 1
ATOM 1754 C C . ILE A 1 226 ? -67.094 -26.708 70.689 1.00 87.56 226 ILE A C 1
ATOM 1756 O O . ILE A 1 226 ? -68.149 -27.316 70.900 1.00 87.56 226 ILE A O 1
ATOM 1760 N N . GLY A 1 227 ? -65.921 -27.155 71.144 1.00 87.25 227 GLY A N 1
ATOM 1761 C CA . GLY A 1 227 ? -65.778 -28.340 71.989 1.00 87.25 227 GLY A CA 1
ATOM 1762 C C . GLY A 1 227 ? -66.496 -28.205 73.335 1.00 87.25 227 GLY A C 1
ATOM 1763 O O . GLY A 1 227 ? -67.210 -29.126 73.738 1.00 87.25 227 GLY A O 1
ATOM 1764 N N . MET A 1 228 ? -66.360 -27.051 73.999 1.00 84.31 228 MET A N 1
ATOM 1765 C CA . MET A 1 228 ? -67.042 -26.758 75.267 1.00 84.31 228 MET A CA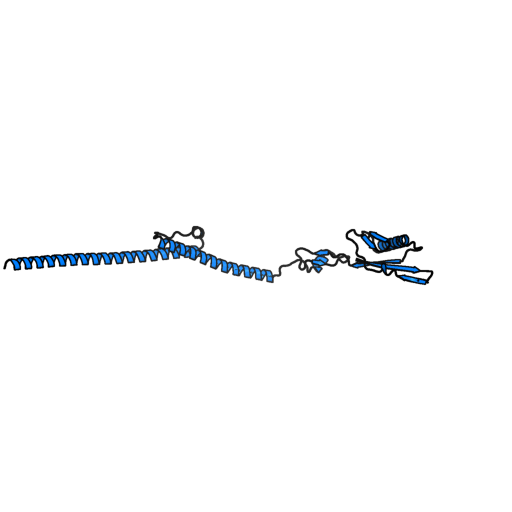 1
ATOM 1766 C C . MET A 1 228 ? -68.566 -26.770 75.102 1.00 84.31 228 MET A C 1
ATOM 1768 O O . MET A 1 228 ? -69.251 -27.486 75.831 1.00 84.31 228 MET A O 1
ATOM 1772 N N . LEU A 1 229 ? -69.090 -26.079 74.085 1.00 81.00 229 LEU A N 1
ATOM 1773 C CA . LEU A 1 229 ? -70.529 -26.028 73.803 1.00 81.00 229 LEU A CA 1
ATOM 1774 C C . LEU A 1 229 ? -71.117 -27.416 73.500 1.00 81.00 229 LEU A C 1
ATOM 1776 O O . LEU A 1 229 ? -72.190 -27.761 73.993 1.00 81.00 229 LEU A O 1
ATOM 1780 N N . LYS A 1 230 ? -70.409 -28.262 72.737 1.00 78.88 230 LYS A N 1
ATOM 1781 C CA . LYS A 1 230 ? -70.835 -29.654 72.494 1.00 78.88 230 LYS A CA 1
ATOM 1782 C C . LYS A 1 230 ? -70.845 -30.507 73.766 1.00 78.88 230 LYS A C 1
ATOM 1784 O O . LYS A 1 230 ? -71.699 -31.380 73.896 1.00 78.88 230 LYS A O 1
ATOM 1789 N N . GLY A 1 231 ? -69.903 -30.283 74.683 1.00 77.56 231 GLY A N 1
ATOM 1790 C CA . GLY A 1 231 ? -69.844 -30.981 75.971 1.00 77.56 231 GLY A CA 1
ATOM 1791 C C . GLY A 1 231 ? -70.958 -30.579 76.941 1.00 77.56 231 GLY A C 1
ATOM 1792 O O . GLY A 1 231 ? -71.360 -31.385 77.776 1.00 77.56 231 GLY A O 1
ATOM 1793 N N . GLU A 1 232 ? -71.476 -29.357 76.831 1.00 76.06 232 GLU A N 1
ATOM 1794 C CA . GLU A 1 232 ? -72.667 -28.920 77.569 1.00 76.06 232 GLU A CA 1
ATOM 1795 C C . GLU A 1 232 ? -73.946 -29.513 76.970 1.00 76.06 232 GLU A C 1
ATOM 1797 O O . GLU A 1 232 ? -74.794 -30.015 77.704 1.00 76.06 232 GLU A O 1
ATOM 1802 N N . LEU A 1 233 ? -74.043 -29.551 75.638 1.00 66.50 233 LEU A N 1
ATOM 1803 C CA . LEU A 1 233 ? -75.167 -30.155 74.916 1.00 66.50 233 LEU A CA 1
ATOM 1804 C C . LEU A 1 233 ? -75.306 -31.673 75.112 1.00 66.50 233 LEU A C 1
ATOM 1806 O O . LEU A 1 233 ? -76.384 -32.200 74.872 1.00 66.50 233 LEU A O 1
ATOM 1810 N N . SER A 1 234 ? -74.256 -32.384 75.536 1.00 63.31 234 SER A N 1
ATOM 1811 C CA . SER A 1 234 ? -74.324 -33.820 75.858 1.00 63.31 234 SER A CA 1
ATOM 1812 C C . SER A 1 234 ? -74.672 -34.120 77.322 1.00 63.31 234 SER A C 1
ATOM 1814 O O . SER A 1 234 ? -74.850 -35.285 77.679 1.00 63.31 234 SER A O 1
ATOM 1816 N N . LYS A 1 235 ? -74.751 -33.089 78.175 1.00 58.25 235 LYS A N 1
ATOM 1817 C CA . LYS A 1 235 ? -75.149 -33.189 79.592 1.00 58.25 235 LYS A CA 1
ATOM 1818 C C . LYS A 1 235 ? -76.627 -32.855 79.836 1.00 58.25 235 LYS A C 1
ATOM 1820 O O . LYS A 1 235 ? -77.060 -32.903 80.988 1.00 58.25 235 LYS A O 1
ATOM 1825 N N . VAL A 1 236 ? -77.367 -32.521 78.780 1.00 51.41 236 VAL A N 1
ATOM 1826 C CA . VAL A 1 236 ? -78.824 -32.309 78.753 1.00 51.41 236 VAL A CA 1
ATOM 1827 C C . VAL A 1 236 ? -79.472 -33.503 78.068 1.00 51.41 236 VAL A C 1
ATOM 1829 O O . VAL A 1 236 ? -80.494 -33.986 78.599 1.00 51.41 236 VAL A O 1
#

Solvent-accessible surface area (backbone atoms only — not comparable to full-atom values): 13285 Å² total; per-residue (Å²): 60,36,33,35,40,40,38,34,81,38,80,90,76,76,42,76,45,69,42,71,93,54,50,46,79,38,63,59,45,97,87,34,30,35,70,43,87,90,61,44,74,42,83,48,69,96,54,51,60,64,60,48,20,53,54,50,17,54,43,48,18,66,65,72,66,49,95,60,66,43,52,48,47,52,45,82,71,39,64,72,64,48,76,47,79,72,73,36,60,49,58,45,81,42,79,52,58,93,88,69,44,73,69,57,52,40,50,75,25,63,28,66,53,69,86,51,70,66,58,55,50,51,52,52,50,52,53,52,52,52,51,51,55,52,51,54,51,52,54,51,51,53,46,51,53,43,50,50,23,40,51,52,19,62,76,68,67,49,97,62,62,66,64,60,68,72,58,62,75,43,41,84,40,68,73,52,34,53,46,52,51,50,43,52,50,53,49,52,57,51,50,54,50,52,52,53,53,53,49,52,53,48,53,52,50,53,49,52,50,54,51,50,52,54,50,50,53,53,50,54,54,51,54,51,52,53,50,52,54,52,58,54,66,72,74,110

Nearest PDB structures (foldseek):
  7xfd-assembly1_A  TM=6.247E-01  e=8.710E-06  Escherichia coli
  5nen-assembly1_B  TM=9.768E-01  e=3.694E-02  Serratia marcescens
  5nen-assembly1_A  TM=8.678E-01  e=1.796E-02  Serratia marcescens

Secondary structure (DSSP, 8-state):
-EEEEEEEEETTTTEEEE-GGGSSEEPBPTTSEEEETTTEEEE-TT--HHHHHHHHHHHHHHHHT-SSPPEEEEEE--PPPEEE-SSBSS-EEE---TT--HHHHHHHTTSB----HHHHHHHHHHHHHHHHHHHHHHHHHHHHHHHHHHHHHHHHT-SS----HHHHHTTTSHHHHHHHHHHHHHHHHHHHHHHHHHHHHHHHHHHHHHHHHHHHHHHHHHHHHHHHHHHHHT--

pLDDT: mean 86.16, std 7.1, range [51.41, 97.5]

Sequence (236 aa):
MLRLKVFEWRDSVREVHEWSALNHDFTVGSNGDLSLPLIGTVPTAGKTVQELADNIAERLQSAVGMAKPPQVSVEIAQYRPFYIVGAVNKPGEYSYRPGLTVLQAIGIAGGLFRLSDDSMLQFRRAAQTTSGEFRVLVLQSNRLQARRARLQAELSGAKEPTFPPELIKQQSVPEIAAALQGERQAFAAHRDRLQSEVASRNQLKDLLGREIVSLQDKIGSADQEIGMLKGELSKV